Protein AF-A0A023G8M9-F1 (afdb_monomer)

Foldseek 3Di:
DDPDPDDDDDLVCLVVDDLVVLLVSCVVVVHPSDDDSVVSSVRVNVVVVVVVVVVVVVVVDDDDDDDDDDDDDDDDDDDDDDDDDDPVVVVVVVLVVVVVVVVVPDCVRCVVVNVVVVVVVVVVVVVVVVVVCVVVVVVVVVVVVVVVVVVVVCPDDDPCVVVVVVVVVVVVVLCVLLQLLLCLQQPDPPVVVSCVVPVVVQLVVLLVLCQVQQHSDADPVPPPVDGDHDDCPDPRNDDDDGDDPVRSCVSCVSSVVSSNNSNVVNVVVVVVVVVVVVVVVDPPCVVVVVVQVVVVVVPHDPSVVVVVVVVVVVVVVVVVVD

Radius of gyration: 35.56 Å; Cα contacts (8 Å, |Δi|>4): 160; chains: 1; bounding box: 84×70×93 Å

Mean predicted aligned error: 19.95 Å

InterPro domains:
  IPR003034 SAP domain [PF02037] (14-48)
  IPR003034 SAP domain [PS50800] (14-48)
  IPR003034 SAP domain [SM00513] (14-48)
  IPR036361 SAP domain superfamily [G3DSA:1.10.720.30] (2-61)
  IPR036361 SAP domain superfamily [SSF68906] (13-49)

pLDDT: mean 70.91, std 19.92, range [24.66, 94.75]

Sequence (322 aa):
MGPKNKRAPTRREYKSLTKDALRQELKYRGIKSSGKKSDMVKRLEKWDQEQMAADASDASKIGPAVRQRKTSESLGVAANGGLAASPKEALRMELLAGCVDRKSLVLWRRPIMTLRYFVSELLVLTLDLGVKLWRNRRHVMAALLMLLLCIIAYYIEGSHQKYIVFIEKKVLWCAYWVGLGVLSSVGLGTGLHTFLLYLGPHIAAVTLAAHECGSVDFPEPPYPDEIICPDESSPGASGGTPVGILKVMSKVRLEAFMWGAGTALGELPPYFMAKAARLSGNEDLEDLEELEELMEKEKPPTCLSWTRRNWLWKSWWRESAS

Secondary structure (DSSP, 8-state):
------PPPPTTTTTTS-HHHHHHHHHHTT----S-HHHHHHHHHHHHHHHHHHHHHHTT--------------------------HHHHHHHHHHHHHHHHHT--TTTSHHHHHHHHHHHHHHHHHHHHHHHHHTHHHHHHHHHHHHHHHHHHHS-STTHHHHHHHHHHHHHHHHHHHHHHHHHHSTT-HHHHIIIIIHHHHHHHHHHHHHHS-S---TTTTTTS--PPPTTSTTSSS-PPPPHHHHHHHSHHHHHHHHHHHHHHTHHHHHHHHHHHHHHS--HHHHHHHHHHHHTT---HHHHHHHHHHHHHHHHHHTT-

Solvent-accessible surface area (backbone atoms only — not comparable to full-atom values): 19019 Å² total; per-residue (Å²): 134,78,85,77,86,70,77,80,83,51,80,84,47,50,80,77,50,53,70,65,58,51,30,51,51,25,54,75,70,75,41,86,59,74,78,56,67,70,55,50,38,50,53,53,48,49,52,52,51,55,48,54,54,51,53,58,59,53,70,74,67,81,82,92,82,85,85,87,86,84,88,83,88,82,90,78,95,77,84,89,81,82,84,79,68,53,76,71,53,50,52,47,54,53,52,52,50,58,54,56,57,55,76,62,68,39,64,91,77,43,47,69,62,47,49,53,52,48,52,52,50,50,52,53,50,51,49,52,49,48,52,53,47,58,74,42,37,69,60,50,50,51,51,50,49,51,49,49,53,52,51,51,63,68,69,48,89,53,84,63,48,63,56,50,55,50,49,51,53,52,49,54,54,44,50,49,31,21,48,53,15,21,50,20,45,61,50,87,78,44,43,68,56,45,38,60,71,51,57,45,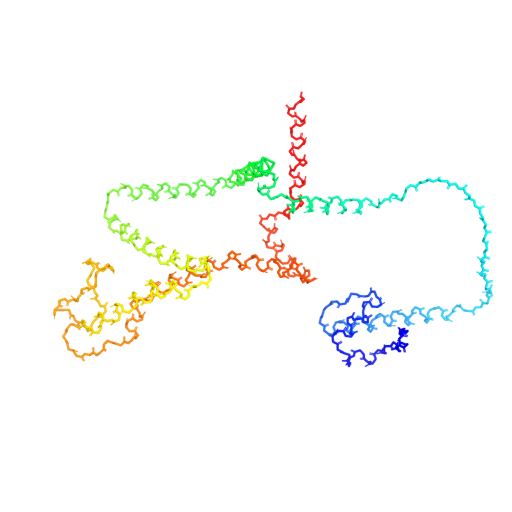52,50,54,50,50,54,48,50,49,18,62,75,41,37,42,84,71,58,53,76,83,59,48,89,85,45,92,54,72,57,64,74,85,43,100,55,49,72,71,97,55,80,60,50,69,67,60,50,51,64,68,50,42,63,58,52,48,33,21,51,52,12,28,59,57,32,44,43,64,61,48,52,53,52,49,52,51,53,56,74,72,42,92,59,58,67,66,50,48,53,49,44,52,60,41,50,76,73,48,69,62,75,69,64,49,46,59,52,49,52,49,51,49,60,47,52,56,55,65,74,74,109

Structure (mmCIF, N/CA/C/O backbone):
data_AF-A0A023G8M9-F1
#
_entry.id   AF-A0A023G8M9-F1
#
loop_
_atom_site.group_PDB
_atom_site.id
_atom_site.type_symbol
_atom_site.label_atom_id
_atom_site.label_alt_id
_atom_site.label_comp_id
_atom_site.label_asym_id
_atom_site.label_entity_id
_atom_site.label_seq_id
_atom_site.pdbx_PDB_ins_code
_atom_site.Cartn_x
_atom_site.Cartn_y
_atom_site.Cartn_z
_atom_site.occupancy
_atom_site.B_iso_or_equiv
_atom_site.auth_seq_id
_atom_site.auth_comp_id
_atom_site.auth_asym_id
_atom_site.auth_atom_id
_atom_site.pdbx_PDB_model_num
ATOM 1 N N . MET A 1 1 ? 51.573 -28.049 -17.477 1.00 37.66 1 MET A N 1
ATOM 2 C CA . MET A 1 1 ? 50.855 -29.337 -17.337 1.00 37.66 1 MET A CA 1
ATOM 3 C C . MET A 1 1 ? 50.044 -29.558 -18.604 1.00 37.66 1 MET A C 1
ATOM 5 O O . MET A 1 1 ? 49.173 -28.746 -18.881 1.00 37.66 1 MET A O 1
ATOM 9 N N . GLY A 1 2 ? 50.393 -30.560 -19.415 1.00 36.91 2 GLY A N 1
ATOM 10 C CA . GLY A 1 2 ? 49.723 -30.822 -20.696 1.00 36.91 2 GLY A CA 1
ATOM 11 C C . GLY A 1 2 ? 48.258 -31.256 -20.532 1.00 36.91 2 GLY A C 1
ATOM 12 O O . GLY A 1 2 ? 47.869 -31.686 -19.439 1.00 36.91 2 GLY A O 1
ATOM 13 N N . PRO A 1 3 ? 47.435 -31.161 -21.591 1.00 40.59 3 PRO A N 1
ATOM 14 C CA . PRO A 1 3 ? 46.071 -31.662 -21.547 1.00 40.59 3 PRO A CA 1
ATOM 15 C C . PRO A 1 3 ? 46.125 -33.183 -21.383 1.00 40.59 3 PRO A C 1
ATOM 17 O O . PRO A 1 3 ? 46.639 -33.905 -22.235 1.00 40.59 3 PRO A O 1
ATOM 20 N N . LYS A 1 4 ? 45.633 -33.675 -20.241 1.00 42.44 4 LYS A N 1
ATOM 21 C CA . LYS A 1 4 ? 45.442 -35.109 -20.010 1.00 42.44 4 LYS A CA 1
ATOM 22 C C . LYS A 1 4 ? 44.542 -35.632 -21.127 1.00 42.44 4 LYS A C 1
ATOM 24 O O . LYS A 1 4 ? 43.414 -35.165 -21.259 1.00 42.44 4 LYS A O 1
ATOM 29 N N . ASN A 1 5 ? 45.055 -36.584 -21.901 1.00 44.41 5 ASN A N 1
ATOM 30 C CA . ASN A 1 5 ? 44.340 -37.295 -22.953 1.00 44.41 5 ASN A CA 1
ATOM 31 C C . ASN A 1 5 ? 43.200 -38.114 -22.312 1.00 44.41 5 ASN A C 1
ATOM 33 O O . ASN A 1 5 ? 43.369 -39.285 -21.973 1.00 44.41 5 ASN A O 1
ATOM 37 N N . LYS A 1 6 ? 42.073 -37.461 -22.006 1.00 54.09 6 LYS A N 1
ATOM 38 C CA . LYS A 1 6 ? 40.877 -38.111 -21.467 1.00 54.09 6 LYS A CA 1
ATOM 39 C C . LYS A 1 6 ? 40.127 -38.724 -22.643 1.00 54.09 6 LYS A C 1
ATOM 41 O O . LYS A 1 6 ? 39.674 -38.006 -23.527 1.00 54.09 6 LYS A O 1
ATOM 46 N N . ARG A 1 7 ? 40.022 -40.054 -22.646 1.00 56.41 7 ARG A N 1
ATOM 47 C CA . ARG A 1 7 ? 39.195 -40.816 -23.588 1.00 56.41 7 ARG A CA 1
ATOM 48 C C . ARG A 1 7 ? 37.773 -40.241 -23.593 1.00 56.41 7 ARG A C 1
ATOM 50 O O . ARG A 1 7 ? 37.206 -40.045 -22.519 1.00 56.41 7 ARG A O 1
ATOM 57 N N . ALA A 1 8 ? 37.223 -39.978 -24.778 1.00 64.62 8 ALA A N 1
ATOM 58 C CA . ALA A 1 8 ? 35.852 -39.499 -24.910 1.00 64.62 8 ALA A CA 1
ATOM 59 C C . ALA A 1 8 ? 34.874 -40.540 -24.319 1.00 64.62 8 ALA A C 1
ATOM 61 O O . ALA A 1 8 ? 35.002 -41.728 -24.642 1.00 64.62 8 ALA A O 1
ATOM 62 N N . PRO A 1 9 ? 33.934 -40.129 -23.447 1.00 66.19 9 PRO A N 1
ATOM 63 C CA . PRO A 1 9 ? 32.987 -41.044 -22.819 1.00 66.19 9 PRO A CA 1
ATOM 64 C C . PRO A 1 9 ? 32.058 -41.674 -23.861 1.00 66.19 9 PRO A C 1
ATOM 66 O O . PRO A 1 9 ? 31.589 -40.996 -24.782 1.00 66.19 9 PRO A O 1
ATOM 69 N N . THR A 1 10 ? 31.795 -42.974 -23.714 1.00 71.31 10 THR A N 1
ATOM 70 C CA . THR A 1 10 ? 30.965 -43.740 -24.658 1.00 71.31 10 THR A CA 1
ATOM 71 C C . THR A 1 10 ? 29.471 -43.606 -24.349 1.00 71.31 10 THR A C 1
ATOM 73 O O . 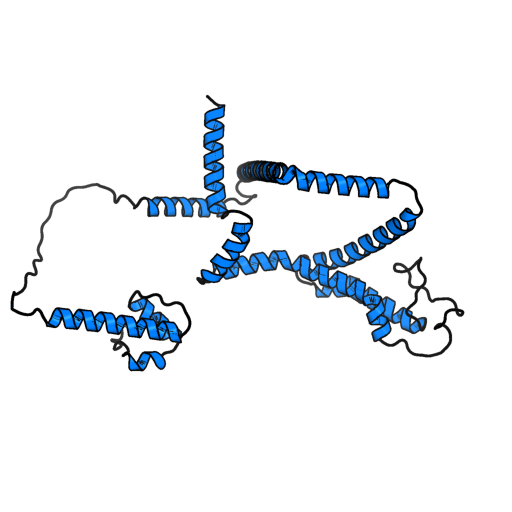THR A 1 10 ? 29.080 -43.316 -23.219 1.00 71.31 10 THR A O 1
ATOM 76 N N . ARG A 1 11 ? 28.603 -43.898 -25.331 1.00 68.81 11 ARG A N 1
ATOM 77 C CA . ARG A 1 11 ? 27.131 -43.831 -25.205 1.00 68.81 11 ARG A CA 1
ATOM 78 C C . ARG A 1 11 ? 26.564 -44.493 -23.937 1.00 68.81 11 ARG A C 1
ATOM 80 O O . ARG A 1 11 ? 25.565 -44.039 -23.386 1.00 68.81 11 ARG A O 1
ATOM 87 N N . ARG A 1 12 ? 27.195 -45.572 -23.457 1.00 68.38 12 ARG A N 1
ATOM 88 C CA . ARG A 1 12 ? 26.767 -46.318 -22.256 1.00 68.38 12 ARG A CA 1
ATOM 89 C C . ARG A 1 12 ? 27.101 -45.592 -20.945 1.00 68.38 12 ARG A C 1
ATOM 91 O O . ARG A 1 12 ? 26.433 -45.821 -19.943 1.00 68.38 12 ARG A O 1
ATOM 98 N N . GLU A 1 13 ? 28.076 -44.687 -20.961 1.00 79.00 13 GLU A N 1
ATOM 99 C CA . GLU A 1 13 ? 28.596 -43.971 -19.789 1.00 79.00 13 GLU A CA 1
ATOM 100 C C . GLU A 1 13 ? 27.874 -42.637 -19.527 1.00 79.00 13 GLU A C 1
ATOM 102 O O . GLU A 1 13 ? 27.953 -42.093 -18.423 1.00 79.00 13 GLU A O 1
ATOM 107 N N . TYR A 1 14 ? 27.096 -42.117 -20.486 1.00 79.88 14 TYR A N 1
ATOM 108 C CA . TYR A 1 14 ? 26.376 -40.843 -20.328 1.00 79.88 14 TYR A CA 1
ATOM 109 C C . TYR A 1 14 ? 25.373 -40.849 -19.172 1.00 79.88 14 TYR A C 1
ATOM 111 O O . TYR A 1 14 ? 25.188 -39.836 -18.497 1.00 79.88 14 TYR A O 1
ATOM 119 N N . LYS A 1 15 ? 24.771 -42.004 -18.871 1.00 81.62 15 LYS A N 1
ATOM 120 C CA . LYS A 1 15 ? 23.823 -42.143 -17.754 1.00 81.62 15 LYS A CA 1
ATOM 121 C C . LYS A 1 15 ? 24.508 -42.048 -16.383 1.00 81.62 15 LYS A C 1
ATOM 123 O O . LYS A 1 15 ? 23.904 -41.522 -15.443 1.00 81.62 15 LYS A O 1
ATOM 128 N N . SER A 1 16 ? 25.766 -42.486 -16.282 1.00 79.94 16 SER A N 1
ATOM 129 C CA . SER A 1 16 ? 26.569 -42.448 -15.050 1.00 79.94 16 SER A CA 1
ATOM 130 C C . SER A 1 16 ? 27.251 -41.103 -14.779 1.00 79.94 16 SER A C 1
ATOM 132 O O . SER A 1 16 ? 27.683 -40.864 -13.655 1.00 79.94 16 SER A O 1
ATOM 134 N N . LEU A 1 17 ? 27.322 -40.198 -15.760 1.00 81.31 17 LEU A N 1
ATOM 135 C CA . LEU A 1 17 ? 27.970 -38.894 -15.588 1.00 81.31 17 LEU A CA 1
ATOM 136 C C . LEU A 1 17 ? 27.147 -37.936 -14.713 1.00 81.31 17 LEU A C 1
ATOM 138 O O . LEU A 1 17 ? 25.912 -37.991 -14.659 1.00 81.31 17 LEU A O 1
ATOM 142 N N . THR A 1 18 ? 27.840 -37.028 -14.025 1.00 83.50 18 THR A N 1
ATOM 143 C CA . THR A 1 18 ? 27.219 -35.913 -13.298 1.00 83.50 18 THR A CA 1
ATOM 144 C C . THR A 1 18 ? 26.691 -34.860 -14.276 1.00 83.50 18 THR A C 1
ATOM 146 O O . THR A 1 18 ? 27.108 -34.790 -15.435 1.00 83.50 18 THR A O 1
ATOM 149 N N . LYS A 1 19 ? 25.746 -34.027 -13.820 1.00 79.25 19 LYS A N 1
ATOM 150 C CA . LYS A 1 19 ? 25.116 -32.990 -14.657 1.00 79.25 19 LYS A CA 1
ATOM 151 C C . LYS A 1 19 ? 26.156 -32.027 -15.252 1.00 79.25 19 LYS A C 1
ATOM 153 O O . LYS A 1 19 ? 26.037 -31.652 -16.415 1.00 79.25 19 LYS A O 1
ATOM 158 N N . ASP A 1 20 ? 27.191 -31.691 -14.489 1.00 79.00 20 ASP A N 1
ATOM 159 C CA . ASP A 1 20 ? 28.240 -30.760 -14.918 1.00 79.00 20 ASP A CA 1
ATOM 160 C C . ASP A 1 20 ? 29.229 -31.389 -15.902 1.00 79.00 20 ASP A C 1
ATOM 162 O O . ASP A 1 20 ? 29.639 -30.733 -16.859 1.00 79.00 20 ASP A O 1
ATOM 166 N N . ALA A 1 21 ? 29.532 -32.682 -15.755 1.00 80.00 21 ALA A N 1
ATOM 167 C CA . ALA A 1 21 ? 30.343 -33.408 -16.730 1.00 80.00 21 ALA A CA 1
ATOM 168 C C . ALA A 1 21 ? 29.628 -33.527 -18.090 1.00 80.00 21 ALA A C 1
ATOM 170 O O . ALA A 1 21 ? 30.245 -33.317 -19.132 1.00 80.00 21 ALA A O 1
ATOM 171 N N . LEU A 1 22 ? 28.311 -33.774 -18.089 1.00 81.94 22 LEU A N 1
ATOM 172 C CA . LEU A 1 22 ? 27.495 -33.785 -19.313 1.00 81.94 22 LEU A CA 1
ATOM 173 C C . LEU A 1 22 ? 27.462 -32.413 -19.997 1.00 81.94 22 LEU A C 1
ATOM 175 O O . LEU A 1 22 ? 27.526 -32.327 -21.221 1.00 81.94 22 LEU A O 1
ATOM 179 N N . ARG A 1 23 ? 27.400 -31.330 -19.213 1.00 80.06 23 ARG A N 1
ATOM 180 C CA . ARG A 1 23 ? 27.476 -29.956 -19.730 1.00 80.06 23 ARG A CA 1
ATOM 181 C C . ARG A 1 23 ? 28.825 -29.661 -20.371 1.00 80.06 23 ARG A C 1
ATOM 183 O O . ARG A 1 23 ? 28.859 -29.041 -21.430 1.00 80.06 23 ARG A O 1
ATOM 190 N N . GLN A 1 24 ? 29.916 -30.097 -19.744 1.00 82.44 24 GLN A N 1
ATOM 191 C CA . GLN A 1 24 ? 31.265 -29.905 -20.269 1.00 82.44 24 GLN A CA 1
ATOM 192 C C . GLN A 1 24 ? 31.464 -30.651 -21.594 1.00 82.44 24 GLN A C 1
ATOM 194 O O . GLN A 1 24 ? 32.007 -30.076 -22.534 1.00 82.44 24 GLN A O 1
ATOM 199 N N . GLU A 1 25 ? 30.952 -31.879 -21.698 1.00 82.00 25 GLU A N 1
ATOM 200 C CA . GLU A 1 25 ? 31.013 -32.678 -22.927 1.00 82.00 25 GLU A CA 1
ATOM 201 C C . GLU A 1 25 ? 30.155 -32.074 -24.053 1.00 82.00 25 GLU A C 1
ATOM 203 O O . GLU A 1 25 ? 30.611 -31.946 -25.187 1.00 82.00 25 GLU A O 1
ATOM 208 N N . LEU A 1 26 ? 28.936 -31.617 -23.738 1.00 84.88 26 LEU A N 1
ATOM 209 C CA . LEU A 1 26 ? 28.070 -30.917 -24.695 1.00 84.88 26 LEU A CA 1
ATOM 210 C C . LEU A 1 26 ? 28.718 -29.620 -25.205 1.00 84.88 26 LEU A C 1
ATOM 212 O O . LEU A 1 26 ? 28.673 -29.353 -26.403 1.00 84.88 26 LEU A O 1
ATOM 216 N N . LYS A 1 27 ? 29.375 -28.850 -24.323 1.00 83.00 27 LYS A N 1
ATOM 217 C CA . LYS A 1 27 ? 30.127 -27.642 -24.703 1.00 83.00 27 LYS A CA 1
ATOM 218 C C . LYS A 1 27 ? 31.336 -27.968 -25.580 1.00 83.00 27 LYS A C 1
ATOM 220 O O . LYS A 1 27 ? 31.563 -27.265 -26.558 1.00 83.00 27 LYS A O 1
ATOM 225 N N . TYR A 1 28 ? 32.076 -29.034 -25.267 1.00 82.81 28 TYR A N 1
ATOM 226 C CA . TYR A 1 28 ? 33.219 -29.478 -26.071 1.00 82.81 28 TYR A CA 1
ATOM 227 C C . TYR A 1 28 ? 32.809 -29.857 -27.503 1.00 82.81 28 TYR A C 1
ATOM 229 O O . TYR A 1 28 ? 33.533 -29.566 -28.449 1.00 82.81 28 TYR A O 1
ATOM 237 N N . ARG A 1 29 ? 31.616 -30.440 -27.668 1.00 81.56 29 ARG A N 1
ATOM 238 C CA . ARG A 1 29 ? 31.065 -30.867 -28.966 1.00 81.56 29 ARG A CA 1
ATOM 239 C C . ARG A 1 29 ? 30.208 -29.808 -29.671 1.00 81.56 29 ARG A C 1
ATOM 241 O O . ARG A 1 29 ? 29.651 -30.086 -30.728 1.00 81.56 29 ARG A O 1
ATOM 248 N N . GLY A 1 30 ? 30.075 -28.608 -29.096 1.00 76.44 30 GLY A N 1
ATOM 249 C CA . GLY A 1 30 ? 29.293 -27.509 -29.677 1.00 76.44 30 GLY A CA 1
ATOM 250 C C . GLY A 1 30 ? 27.770 -27.723 -29.673 1.00 76.44 30 GLY A C 1
ATOM 251 O O . GLY A 1 30 ? 27.065 -27.133 -30.487 1.00 76.44 30 GLY A O 1
ATOM 252 N N . ILE A 1 31 ? 27.246 -28.562 -28.774 1.00 81.25 31 ILE A N 1
ATOM 253 C CA . ILE A 1 31 ? 25.823 -28.928 -28.683 1.00 81.25 31 ILE A CA 1
ATOM 254 C C . ILE A 1 31 ? 25.167 -28.176 -27.510 1.00 81.25 31 ILE A C 1
ATOM 256 O O . ILE A 1 31 ? 25.798 -27.925 -26.483 1.00 81.25 31 ILE A O 1
ATOM 260 N N . LYS A 1 32 ? 23.868 -27.849 -27.614 1.00 80.81 32 LYS A N 1
ATOM 261 C CA . LYS A 1 32 ? 23.098 -27.161 -26.555 1.00 80.81 32 LYS A CA 1
ATOM 262 C C . LYS A 1 32 ? 23.202 -27.892 -25.203 1.00 80.81 32 LYS A C 1
ATOM 264 O O . LYS A 1 32 ? 22.570 -28.934 -25.004 1.00 80.81 32 LYS A O 1
ATOM 269 N N . SER A 1 33 ? 23.921 -27.286 -24.251 1.00 77.00 33 SER A N 1
ATOM 270 C CA . SER A 1 33 ? 24.249 -27.843 -22.926 1.00 77.00 33 SER A CA 1
ATOM 271 C C . SER A 1 33 ? 23.211 -27.578 -21.819 1.00 77.00 33 SER A C 1
ATOM 273 O O . SER A 1 33 ? 23.493 -27.826 -20.650 1.00 77.00 33 SER A O 1
ATOM 275 N N . SER A 1 34 ? 22.028 -27.041 -22.144 1.00 67.25 34 SER A N 1
ATOM 276 C CA . SER A 1 34 ? 20.982 -26.694 -21.160 1.00 67.25 34 SER A CA 1
ATOM 277 C C . SER A 1 34 ? 19.827 -27.709 -21.133 1.00 67.25 34 SER A C 1
ATOM 279 O O . SER A 1 34 ? 19.464 -28.254 -22.180 1.00 67.25 34 SER A O 1
ATOM 281 N N . GLY A 1 35 ? 19.246 -27.960 -19.953 1.00 77.56 35 GLY A N 1
ATOM 282 C CA . GLY A 1 35 ? 18.086 -28.841 -19.748 1.00 77.56 35 GLY A CA 1
ATOM 283 C C . GLY A 1 35 ? 18.202 -29.818 -18.567 1.00 77.56 35 GLY A C 1
ATOM 284 O O . GLY A 1 35 ? 19.162 -29.796 -17.782 1.00 77.56 35 GLY A O 1
ATOM 285 N N . LYS A 1 36 ? 17.204 -30.707 -18.435 1.00 78.31 36 LYS A N 1
ATOM 286 C CA . LYS A 1 36 ? 17.215 -31.817 -17.465 1.00 78.31 36 LYS A CA 1
ATOM 287 C C . LYS A 1 36 ? 18.295 -32.835 -17.844 1.00 78.31 36 LYS A C 1
ATOM 289 O O . LYS A 1 36 ? 18.643 -32.991 -19.013 1.00 78.31 36 LYS A O 1
ATOM 294 N N . LYS A 1 37 ? 18.826 -33.561 -16.850 1.00 80.31 37 LYS A N 1
ATOM 295 C CA . LYS A 1 37 ? 19.894 -34.565 -17.052 1.00 80.31 37 LYS A CA 1
ATOM 296 C C . LYS A 1 37 ? 19.530 -35.581 -18.147 1.00 80.31 37 LYS A C 1
ATOM 298 O O . LYS A 1 37 ? 20.372 -35.902 -18.977 1.00 80.31 37 LYS A O 1
ATOM 303 N N . SER A 1 38 ? 18.273 -36.027 -18.181 1.00 79.75 38 SER A N 1
ATOM 304 C CA . SER A 1 38 ? 17.737 -36.946 -19.194 1.00 79.75 38 SER A CA 1
ATOM 305 C C . SER A 1 38 ? 17.864 -36.420 -20.623 1.00 79.75 38 SER A C 1
ATOM 307 O O . SER A 1 38 ? 18.170 -37.181 -21.537 1.00 79.75 38 SER A O 1
ATOM 309 N N . ASP A 1 39 ? 17.646 -35.122 -20.816 1.00 83.38 39 ASP A N 1
ATOM 310 C CA . ASP A 1 39 ? 17.577 -34.511 -22.142 1.00 83.38 39 ASP A CA 1
ATOM 311 C C . ASP A 1 39 ? 18.981 -34.251 -22.682 1.00 83.38 39 ASP A C 1
ATOM 313 O O . ASP A 1 39 ? 19.240 -34.451 -23.866 1.00 83.38 39 ASP A O 1
ATOM 317 N N . MET A 1 40 ? 19.913 -33.892 -21.795 1.00 81.75 40 MET A N 1
ATOM 318 C CA . MET A 1 40 ? 21.339 -33.784 -22.113 1.00 81.75 40 MET A CA 1
ATOM 319 C C . MET A 1 40 ? 21.927 -35.126 -22.560 1.00 81.75 40 MET A C 1
ATOM 321 O O . MET A 1 40 ? 22.648 -35.173 -23.554 1.00 81.75 40 MET A O 1
ATOM 325 N N . VAL A 1 41 ? 21.564 -36.220 -21.882 1.00 86.75 41 VAL A N 1
ATOM 326 C CA . VAL A 1 41 ? 21.967 -37.575 -22.286 1.00 86.75 41 VAL A CA 1
ATOM 327 C C . VAL A 1 41 ? 21.384 -37.925 -23.655 1.00 86.75 41 VAL A C 1
ATOM 329 O O . VAL A 1 41 ? 22.136 -38.299 -24.546 1.00 86.75 41 VAL A O 1
ATOM 332 N N . LYS A 1 42 ? 20.074 -37.731 -23.872 1.00 87.31 42 LYS A N 1
ATOM 333 C CA . LYS A 1 42 ? 19.435 -38.007 -25.173 1.00 87.31 42 LYS A CA 1
ATOM 334 C C . LYS A 1 42 ? 20.075 -37.228 -26.326 1.00 87.31 42 LYS A C 1
ATOM 336 O O . LYS A 1 42 ? 20.233 -37.781 -27.408 1.00 87.31 42 LYS A O 1
ATOM 341 N N . ARG A 1 43 ? 20.457 -35.963 -26.108 1.00 85.81 43 ARG A N 1
ATOM 342 C CA . ARG A 1 43 ? 21.133 -35.139 -27.127 1.00 85.81 43 ARG A CA 1
ATOM 343 C C . ARG A 1 43 ? 22.531 -35.651 -27.464 1.00 85.81 43 ARG A C 1
ATOM 345 O O . ARG A 1 43 ? 22.858 -35.707 -28.642 1.00 85.81 43 ARG A O 1
ATOM 352 N N . LEU A 1 44 ? 23.320 -36.048 -26.463 1.00 86.81 44 LEU A N 1
ATOM 353 C CA . LEU A 1 44 ? 24.631 -36.670 -26.689 1.00 86.81 44 LEU A CA 1
ATOM 354 C C . LEU A 1 44 ? 24.497 -37.999 -27.438 1.00 86.81 44 LEU A C 1
ATOM 356 O O . LEU A 1 44 ? 25.204 -38.222 -28.413 1.00 86.81 44 LEU A O 1
ATOM 360 N N . GLU A 1 45 ? 23.547 -38.850 -27.036 1.00 87.00 45 GLU A N 1
ATOM 361 C CA . GLU A 1 45 ? 23.299 -40.124 -27.719 1.00 87.00 45 GLU A CA 1
ATOM 362 C C . GLU A 1 45 ? 22.884 -39.927 -29.183 1.00 87.00 45 GLU A C 1
ATOM 364 O O . GLU A 1 45 ? 23.337 -40.669 -30.051 1.00 87.00 45 GLU A O 1
ATOM 369 N N . LYS A 1 46 ? 22.032 -38.931 -29.455 1.00 87.81 46 LYS A N 1
ATOM 370 C CA . LYS A 1 46 ? 21.586 -38.609 -30.812 1.00 87.81 46 LYS A CA 1
ATOM 371 C C . LYS A 1 46 ? 22.737 -38.090 -31.675 1.00 87.81 46 LYS A C 1
ATOM 373 O O . LYS A 1 46 ? 22.874 -38.509 -32.816 1.00 87.81 46 LYS A O 1
ATOM 378 N N . TRP A 1 47 ? 23.578 -37.220 -31.119 1.00 86.44 47 TRP A N 1
ATOM 379 C CA . TRP A 1 47 ? 24.737 -36.679 -31.826 1.00 86.44 47 TRP A CA 1
ATOM 380 C C . TRP A 1 47 ? 25.749 -37.773 -32.189 1.00 86.44 47 TRP A C 1
ATOM 382 O O . TRP A 1 47 ? 26.222 -37.812 -33.319 1.00 86.44 47 TRP A O 1
ATOM 392 N N . ASP A 1 48 ? 26.020 -38.714 -31.276 1.00 85.69 48 ASP A N 1
ATOM 393 C CA . ASP A 1 48 ? 26.864 -39.880 -31.572 1.00 85.69 48 ASP A CA 1
ATOM 394 C C . ASP A 1 48 ? 26.264 -40.752 -32.684 1.00 85.69 48 ASP A C 1
ATOM 396 O O . ASP A 1 48 ? 26.988 -41.236 -33.547 1.00 85.69 48 ASP A O 1
ATOM 400 N N . GLN A 1 49 ? 24.943 -40.960 -32.688 1.00 83.94 49 GLN A N 1
ATOM 401 C CA . GLN A 1 49 ? 24.267 -41.715 -33.750 1.00 83.94 49 GLN A CA 1
ATOM 402 C C . GLN A 1 49 ? 24.378 -41.023 -35.113 1.00 83.94 49 GLN A C 1
ATOM 404 O O . GLN A 1 49 ? 24.610 -41.696 -36.115 1.00 83.94 49 GLN A O 1
ATOM 409 N N . GLU A 1 50 ? 24.228 -39.698 -35.147 1.00 81.75 50 GLU A N 1
ATOM 410 C CA . GLU A 1 50 ? 24.360 -38.886 -36.360 1.00 81.75 50 GLU A CA 1
ATOM 411 C C . GLU A 1 50 ? 25.808 -38.909 -36.893 1.00 81.75 50 GLU A C 1
ATOM 413 O O . GLU A 1 50 ? 26.007 -39.058 -38.097 1.00 81.75 50 GLU A O 1
ATOM 418 N N . GLN A 1 51 ? 26.816 -38.866 -36.012 1.00 80.06 51 GLN A N 1
ATOM 419 C CA . GLN A 1 51 ? 28.232 -38.998 -36.391 1.00 80.06 51 GLN A CA 1
ATOM 420 C C . GLN A 1 51 ? 28.576 -40.399 -36.910 1.00 80.06 51 GLN A C 1
ATOM 422 O O . GLN A 1 51 ? 29.169 -40.530 -37.975 1.00 80.06 51 GLN A O 1
ATOM 427 N N . MET A 1 52 ? 28.131 -41.462 -36.231 1.00 76.38 52 MET A N 1
ATOM 428 C CA . MET A 1 52 ? 28.369 -42.840 -36.688 1.00 76.38 52 MET A CA 1
ATOM 429 C C . MET A 1 52 ? 27.695 -43.127 -38.040 1.00 76.38 52 MET A C 1
ATOM 431 O O . MET A 1 52 ? 28.220 -43.902 -38.836 1.00 76.38 52 MET A O 1
ATOM 435 N N . ALA A 1 53 ? 26.543 -42.506 -38.319 1.00 76.00 53 ALA A N 1
ATOM 436 C CA . ALA A 1 53 ? 25.881 -42.598 -39.619 1.00 76.00 53 ALA A CA 1
ATOM 437 C C . ALA A 1 53 ? 26.644 -41.836 -40.720 1.00 76.00 53 ALA A C 1
ATOM 439 O O . ALA A 1 53 ? 26.723 -42.322 -41.850 1.00 76.00 53 ALA A O 1
ATOM 440 N N . ALA A 1 54 ? 27.232 -40.679 -40.394 1.00 72.38 54 ALA A N 1
ATOM 441 C CA . ALA A 1 54 ? 28.083 -39.922 -41.308 1.00 72.38 54 ALA A CA 1
ATOM 442 C C . ALA A 1 54 ? 29.373 -40.694 -41.646 1.00 72.38 54 ALA A C 1
ATOM 444 O O . ALA A 1 54 ? 29.673 -40.885 -42.825 1.00 72.38 54 ALA A O 1
ATOM 445 N N . ASP A 1 55 ? 30.056 -41.247 -40.643 1.00 68.38 55 ASP A N 1
ATOM 446 C CA . ASP A 1 55 ? 31.287 -42.028 -40.826 1.00 68.38 55 ASP A CA 1
ATOM 447 C C . ASP A 1 55 ? 31.037 -43.347 -41.585 1.00 68.38 55 ASP A C 1
ATOM 449 O O . ASP A 1 55 ? 31.835 -43.750 -42.433 1.00 68.38 55 ASP A O 1
ATOM 453 N N . ALA A 1 56 ? 29.897 -44.011 -41.348 1.00 66.69 56 ALA A N 1
ATOM 454 C CA . ALA A 1 56 ? 29.499 -45.208 -42.096 1.00 66.69 56 ALA A CA 1
ATOM 455 C C . ALA A 1 56 ? 29.185 -44.907 -43.573 1.00 66.69 56 ALA A C 1
ATOM 457 O O . ALA A 1 56 ? 29.405 -45.756 -44.439 1.00 66.69 56 ALA A O 1
ATOM 458 N N . SER A 1 57 ? 28.696 -43.698 -43.873 1.00 59.00 57 SER A N 1
ATOM 459 C CA . SER A 1 57 ? 28.469 -43.252 -45.250 1.00 59.00 57 SER A CA 1
ATOM 460 C C . SER A 1 57 ? 29.778 -42.928 -45.982 1.00 59.00 57 SER A C 1
ATOM 462 O O . SER A 1 57 ? 29.889 -43.210 -47.178 1.00 59.00 57 SER A O 1
ATOM 464 N N . ASP A 1 58 ? 30.794 -42.441 -45.263 1.00 51.25 58 ASP A N 1
ATOM 465 C CA . ASP A 1 58 ? 32.116 -42.103 -45.808 1.00 51.25 58 ASP A CA 1
ATOM 466 C C . ASP A 1 58 ? 32.990 -43.357 -46.027 1.00 51.25 58 ASP A C 1
ATOM 468 O O . ASP A 1 58 ? 33.698 -43.478 -47.027 1.00 51.25 58 ASP A O 1
ATOM 472 N N . ALA A 1 59 ? 32.833 -44.385 -45.184 1.00 50.00 59 ALA A N 1
ATOM 473 C CA . ALA A 1 59 ? 33.485 -45.689 -45.356 1.00 50.00 59 ALA A CA 1
ATOM 474 C C . ALA A 1 59 ? 33.033 -46.460 -46.618 1.00 50.00 59 ALA A C 1
ATOM 476 O O . ALA A 1 59 ? 33.734 -47.365 -47.071 1.00 50.00 59 ALA A O 1
ATOM 477 N N . SER A 1 60 ? 31.886 -46.102 -47.213 1.00 50.06 60 SER A N 1
ATOM 478 C CA . SER A 1 60 ? 31.392 -46.698 -48.467 1.00 50.06 60 SER A CA 1
ATOM 479 C C . SER A 1 60 ? 32.040 -46.116 -49.736 1.00 50.06 60 SER A C 1
ATOM 481 O O . SER A 1 60 ? 31.831 -46.640 -50.831 1.00 50.06 60 SER A O 1
ATOM 483 N N . LYS A 1 61 ? 32.857 -45.059 -49.608 1.00 46.88 61 LYS A N 1
ATOM 484 C CA . LYS A 1 61 ? 33.562 -44.396 -50.714 1.00 46.88 61 LYS A CA 1
ATOM 485 C C . LYS A 1 61 ? 35.077 -44.443 -50.512 1.00 46.88 61 LYS A C 1
ATOM 487 O O . LYS A 1 61 ? 35.698 -43.425 -50.234 1.00 46.88 61 LYS A O 1
ATOM 492 N N . ILE A 1 62 ? 35.708 -45.604 -50.709 1.00 35.19 62 ILE A N 1
ATOM 493 C CA . ILE A 1 62 ? 37.174 -45.663 -50.842 1.00 35.19 62 ILE A CA 1
ATOM 494 C C . ILE A 1 62 ? 37.593 -46.492 -52.065 1.00 35.19 62 ILE A C 1
ATOM 496 O O . ILE A 1 62 ? 37.517 -47.716 -52.075 1.00 35.19 62 ILE A O 1
ATOM 500 N N . GLY A 1 63 ? 38.103 -45.774 -53.071 1.00 29.31 63 GLY A N 1
ATOM 501 C CA . GLY A 1 63 ? 39.032 -46.197 -54.127 1.00 29.31 63 GLY A CA 1
ATOM 502 C C . GLY A 1 63 ? 39.878 -44.970 -54.531 1.00 29.31 63 GLY A C 1
ATOM 503 O O . GLY A 1 63 ? 39.376 -43.852 -54.429 1.00 29.31 63 GLY A O 1
ATOM 504 N N . PRO A 1 64 ? 41.175 -45.110 -54.862 1.00 41.62 64 PRO A N 1
ATOM 505 C CA . PRO A 1 64 ? 42.229 -44.335 -54.205 1.00 41.62 64 PRO A CA 1
ATOM 506 C C . PRO A 1 64 ? 42.617 -43.049 -54.947 1.00 41.62 64 PRO A C 1
ATOM 508 O O . PRO A 1 64 ? 42.868 -43.068 -56.147 1.00 41.62 64 PRO A O 1
ATOM 511 N N . ALA A 1 65 ? 42.806 -41.949 -54.214 1.00 27.47 65 ALA A N 1
ATOM 512 C CA . ALA A 1 65 ? 43.647 -40.849 -54.677 1.00 27.47 65 ALA A CA 1
ATOM 513 C C . ALA A 1 65 ? 44.377 -40.181 -53.509 1.00 27.47 65 ALA A C 1
ATOM 515 O O . ALA A 1 65 ? 43.809 -39.665 -52.550 1.00 27.47 65 ALA A O 1
ATOM 516 N N . VAL A 1 66 ? 45.691 -40.261 -53.626 1.00 30.31 66 VAL A N 1
ATOM 517 C CA . VAL A 1 66 ? 46.733 -39.824 -52.714 1.00 30.31 66 VAL A CA 1
ATOM 518 C C . VAL A 1 66 ? 46.843 -38.292 -52.711 1.00 30.31 66 VAL A C 1
ATOM 520 O O . VAL A 1 66 ? 47.005 -37.671 -53.752 1.00 30.31 66 VAL A O 1
ATOM 523 N N . ARG A 1 67 ? 46.810 -37.713 -51.502 1.00 35.12 67 ARG A N 1
ATOM 524 C CA . ARG A 1 67 ? 47.671 -36.623 -50.996 1.00 35.12 67 ARG A CA 1
ATOM 525 C C . ARG A 1 67 ? 47.989 -35.466 -51.961 1.00 35.12 67 ARG A C 1
ATOM 527 O O . ARG A 1 67 ? 48.923 -35.559 -52.751 1.00 35.12 67 ARG A O 1
ATOM 534 N N . GLN A 1 68 ? 47.436 -34.284 -51.681 1.00 26.72 68 GLN A N 1
ATOM 535 C CA . GLN A 1 68 ? 48.194 -33.040 -51.854 1.00 26.72 68 GLN A CA 1
ATOM 536 C C . GLN A 1 68 ? 48.118 -32.147 -50.616 1.00 26.72 68 GLN A C 1
ATOM 538 O O . GLN A 1 68 ? 47.128 -31.494 -50.312 1.00 26.72 68 GLN A O 1
ATOM 543 N N . ARG A 1 69 ? 49.252 -32.136 -49.915 1.00 31.50 69 ARG A N 1
ATOM 544 C CA . ARG A 1 69 ? 49.713 -31.078 -49.025 1.00 31.50 69 ARG A CA 1
ATOM 545 C C . ARG A 1 69 ? 50.578 -30.163 -49.892 1.00 31.50 69 ARG A C 1
ATOM 547 O O . ARG A 1 69 ? 51.516 -30.667 -50.506 1.00 31.50 69 ARG A O 1
ATOM 554 N N . LYS A 1 70 ? 50.308 -28.858 -49.927 1.00 24.66 70 LYS A N 1
ATOM 555 C CA . LYS A 1 70 ? 51.259 -27.864 -50.444 1.00 24.66 70 LYS A CA 1
ATOM 556 C C . LYS A 1 70 ? 51.361 -26.692 -49.470 1.00 24.66 70 LYS A C 1
ATOM 558 O O . LYS A 1 70 ? 50.498 -25.829 -49.402 1.00 24.66 70 LYS A O 1
ATOM 563 N N . THR A 1 71 ? 52.422 -26.744 -48.676 1.00 27.42 71 THR A N 1
ATOM 564 C CA . THR A 1 71 ? 53.076 -25.629 -47.984 1.00 27.42 71 THR A CA 1
ATOM 565 C C . THR A 1 71 ? 54.183 -25.085 -48.887 1.00 27.42 71 THR A C 1
ATOM 567 O O . THR A 1 71 ? 54.955 -25.905 -49.376 1.00 27.42 71 THR A O 1
ATOM 570 N N . SER A 1 72 ? 54.246 -23.757 -49.059 1.00 27.53 72 SER A N 1
ATOM 571 C CA . SER A 1 72 ? 55.440 -22.872 -49.171 1.00 27.53 72 SER A CA 1
ATOM 572 C C . SER A 1 72 ? 55.064 -21.616 -49.986 1.00 27.53 72 SER A C 1
ATOM 574 O O . SER A 1 72 ? 54.657 -21.735 -51.137 1.00 27.53 72 SER A O 1
ATOM 576 N N . GLU A 1 73 ? 54.951 -20.451 -49.342 1.00 28.62 73 GLU A N 1
ATOM 577 C CA . GLU A 1 73 ? 55.941 -19.346 -49.367 1.00 28.62 73 GLU A CA 1
ATOM 578 C C . GLU A 1 73 ? 55.951 -18.498 -50.654 1.00 28.62 73 GLU A C 1
ATOM 580 O O . GLU A 1 73 ? 56.309 -18.969 -51.726 1.00 28.62 73 GLU A O 1
ATOM 585 N N . SER A 1 74 ? 55.668 -17.196 -50.545 1.00 25.92 74 SER A N 1
ATOM 586 C CA . SER A 1 74 ? 56.718 -16.160 -50.514 1.00 25.92 74 SER A CA 1
ATOM 587 C C . SER A 1 74 ? 56.128 -14.739 -50.535 1.00 25.92 74 SER A C 1
ATOM 589 O O . SER A 1 74 ? 54.956 -14.521 -50.830 1.00 25.92 74 SER A O 1
ATOM 591 N N . LEU A 1 75 ? 56.979 -13.806 -50.113 1.00 29.34 75 LEU A N 1
ATOM 592 C CA . LEU A 1 75 ? 56.786 -12.382 -49.864 1.00 29.34 75 LEU A CA 1
ATOM 593 C C . LEU A 1 75 ? 56.012 -11.609 -50.947 1.00 29.34 75 LEU A C 1
ATOM 595 O O . LEU A 1 75 ? 56.326 -11.676 -52.130 1.00 29.34 75 LEU A O 1
ATOM 599 N N . GLY A 1 76 ? 55.140 -10.716 -50.480 1.00 24.83 76 GLY A N 1
ATOM 600 C CA . GLY A 1 76 ? 54.633 -9.573 -51.232 1.00 24.83 76 GLY A CA 1
ATOM 601 C C . GLY A 1 76 ? 54.156 -8.490 -50.268 1.00 24.83 76 GLY A C 1
ATOM 602 O O . GLY A 1 76 ? 53.067 -8.577 -49.713 1.00 24.83 76 GLY A O 1
ATOM 603 N N . VAL A 1 77 ? 55.007 -7.495 -50.026 1.00 32.66 77 VAL A N 1
ATOM 604 C CA . VAL A 1 77 ? 54.682 -6.270 -49.288 1.00 32.66 77 VAL A CA 1
ATOM 605 C C . VAL A 1 77 ? 53.633 -5.481 -50.074 1.00 32.66 77 VAL A C 1
ATOM 607 O O . VAL A 1 77 ? 53.917 -5.044 -51.184 1.00 32.66 77 VAL A O 1
ATOM 610 N N . ALA A 1 78 ? 52.457 -5.249 -49.491 1.00 26.33 78 ALA A N 1
ATOM 611 C CA . ALA A 1 78 ? 51.590 -4.124 -49.834 1.00 26.33 78 ALA A CA 1
ATOM 612 C C . ALA A 1 78 ? 50.640 -3.820 -48.667 1.00 26.33 78 ALA A C 1
ATOM 614 O O . ALA A 1 78 ? 49.985 -4.701 -48.114 1.00 26.33 78 ALA A O 1
ATOM 615 N N . ALA A 1 79 ? 50.636 -2.555 -48.270 1.00 30.89 79 ALA A N 1
ATOM 616 C CA . ALA A 1 79 ? 49.897 -2.001 -47.154 1.00 30.89 79 ALA A CA 1
ATOM 617 C C . ALA A 1 79 ? 48.384 -1.863 -47.423 1.00 30.89 79 ALA A C 1
ATOM 619 O O . ALA A 1 79 ? 47.960 -1.695 -48.561 1.00 30.89 79 ALA A O 1
ATOM 620 N N . ASN A 1 80 ? 47.643 -1.772 -46.311 1.00 30.31 80 ASN A N 1
ATOM 621 C CA . ASN A 1 80 ? 46.314 -1.171 -46.122 1.00 30.31 80 ASN A CA 1
ATOM 622 C C . ASN A 1 80 ? 45.064 -1.895 -46.654 1.00 30.31 80 ASN A C 1
ATOM 624 O O . ASN A 1 80 ? 44.899 -2.136 -47.842 1.00 30.31 80 ASN A O 1
ATOM 628 N N . GLY A 1 81 ? 44.091 -2.070 -45.749 1.00 28.77 81 GLY A N 1
ATOM 629 C CA . GLY A 1 81 ? 42.683 -2.287 -46.094 1.00 28.77 81 GLY A CA 1
ATOM 630 C C . GLY A 1 81 ? 41.899 -2.953 -44.966 1.00 28.77 81 GLY A C 1
ATOM 631 O O . GLY A 1 81 ? 42.002 -4.157 -44.776 1.00 28.77 81 GLY A O 1
ATOM 632 N N . GLY A 1 82 ? 41.154 -2.159 -44.193 1.00 29.16 82 GLY A N 1
ATOM 633 C CA . GLY A 1 82 ? 40.471 -2.561 -42.963 1.00 29.16 82 GLY A CA 1
ATOM 634 C C . GLY A 1 82 ? 39.473 -3.716 -43.100 1.00 29.16 82 GLY A C 1
ATOM 635 O O . GLY A 1 82 ? 38.735 -3.835 -44.076 1.00 29.16 82 GLY A O 1
ATOM 636 N N . LEU A 1 83 ? 39.426 -4.536 -42.050 1.00 35.53 83 LEU A N 1
ATOM 637 C CA . LEU A 1 83 ? 38.408 -5.556 -41.839 1.00 35.53 83 LEU A CA 1
ATOM 638 C C . LEU A 1 83 ? 37.072 -4.846 -41.561 1.00 35.53 83 LEU A C 1
ATOM 640 O O . LEU A 1 83 ? 36.860 -4.302 -40.476 1.00 35.53 83 LEU A O 1
ATOM 644 N N . ALA A 1 84 ? 36.188 -4.792 -42.557 1.00 38.81 84 ALA A N 1
ATOM 645 C CA . ALA A 1 84 ? 34.832 -4.296 -42.370 1.00 38.81 84 ALA A CA 1
ATOM 646 C C . ALA A 1 84 ? 34.093 -5.241 -41.408 1.00 38.81 84 ALA A C 1
ATOM 648 O O . ALA A 1 84 ? 33.789 -6.382 -41.757 1.00 38.81 84 ALA A O 1
ATOM 649 N N . ALA A 1 85 ? 33.847 -4.774 -40.182 1.00 42.97 85 ALA A N 1
ATOM 650 C CA . ALA A 1 85 ? 33.024 -5.481 -39.208 1.00 42.97 85 ALA A CA 1
ATOM 651 C C . ALA A 1 85 ? 31.634 -5.754 -39.803 1.00 42.97 85 ALA A C 1
ATOM 653 O O . ALA A 1 85 ? 31.062 -4.899 -40.486 1.00 42.97 85 ALA A O 1
ATOM 654 N N . SER A 1 86 ? 31.077 -6.940 -39.543 1.00 45.66 86 SER A N 1
ATOM 655 C CA . SER A 1 86 ? 29.732 -7.289 -40.006 1.00 45.66 86 SER A CA 1
ATOM 656 C C . SER A 1 86 ? 28.720 -6.237 -39.512 1.00 45.66 86 SER 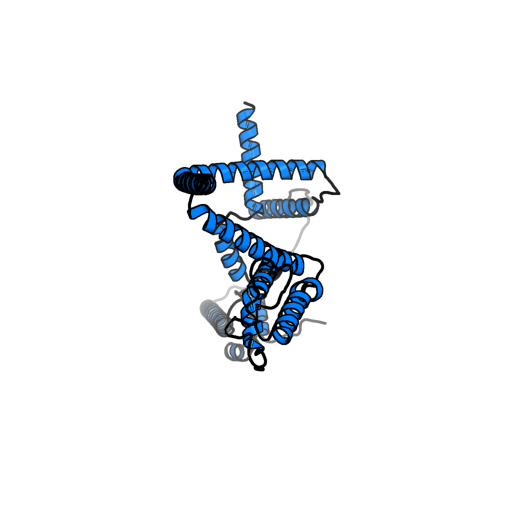A C 1
ATOM 658 O O . SER A 1 86 ? 28.823 -5.809 -38.359 1.00 45.66 86 SER A O 1
ATOM 660 N N . PRO A 1 87 ? 27.704 -5.827 -40.300 1.00 48.00 87 PRO A N 1
ATOM 661 C CA . PRO A 1 87 ? 26.727 -4.806 -39.892 1.00 48.00 87 PRO A CA 1
ATOM 662 C C . PRO A 1 87 ? 26.051 -5.097 -38.542 1.00 48.00 87 PRO A C 1
ATOM 664 O O . PRO A 1 87 ? 25.686 -4.187 -37.802 1.00 48.00 87 PRO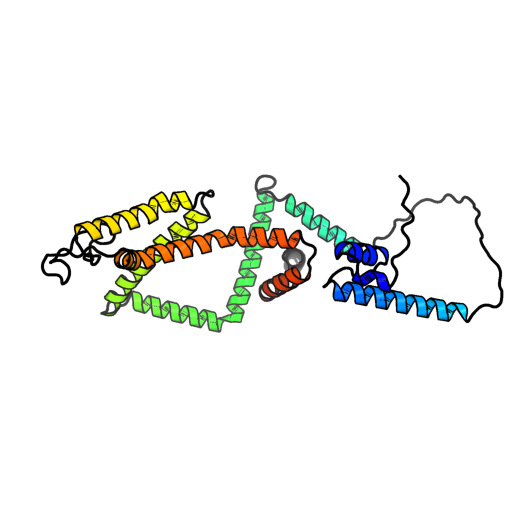 A O 1
ATOM 667 N N . LYS A 1 88 ? 25.926 -6.383 -38.186 1.00 38.12 88 LYS A N 1
ATOM 668 C CA . LYS A 1 88 ? 25.394 -6.836 -36.892 1.00 38.12 88 LYS A CA 1
ATOM 669 C C . LYS A 1 88 ? 26.378 -6.642 -35.732 1.00 38.12 88 LYS A C 1
ATOM 671 O O . LYS A 1 88 ? 25.947 -6.444 -34.600 1.00 38.12 88 LYS A O 1
ATOM 676 N N . GLU A 1 89 ? 27.679 -6.711 -35.993 1.00 41.12 89 GLU A N 1
ATOM 677 C CA . GLU A 1 89 ? 28.744 -6.525 -35.000 1.00 41.12 89 GLU A CA 1
ATOM 678 C C . GLU A 1 89 ? 29.010 -5.042 -34.741 1.00 41.12 89 GLU A C 1
ATOM 680 O O . GLU A 1 89 ? 29.144 -4.651 -33.584 1.00 41.12 89 GLU A O 1
ATOM 685 N N . ALA A 1 90 ? 28.966 -4.209 -35.786 1.00 50.38 90 ALA A N 1
ATOM 686 C CA . ALA A 1 90 ? 29.012 -2.753 -35.656 1.00 50.38 90 ALA A CA 1
ATOM 687 C C . ALA A 1 90 ? 27.826 -2.225 -34.829 1.00 50.38 90 ALA A C 1
ATOM 689 O O . ALA A 1 90 ? 28.026 -1.488 -33.865 1.00 50.38 90 ALA A O 1
ATOM 690 N N . LEU A 1 91 ? 26.607 -2.702 -35.117 1.00 46.09 91 LEU A N 1
ATOM 691 C CA . LEU A 1 91 ? 25.402 -2.349 -34.358 1.00 46.09 91 LEU A CA 1
ATOM 692 C C . LEU A 1 91 ? 25.493 -2.777 -32.886 1.00 46.09 91 LEU A C 1
ATOM 694 O O . LEU A 1 91 ? 25.064 -2.042 -32.002 1.00 46.09 91 LEU A O 1
ATOM 698 N N . ARG A 1 92 ? 26.061 -3.958 -32.605 1.00 46.12 92 ARG A N 1
ATOM 699 C CA . ARG A 1 92 ? 26.281 -4.441 -31.231 1.00 46.12 92 ARG A CA 1
ATOM 700 C C . ARG A 1 92 ? 27.335 -3.621 -30.492 1.00 46.12 92 ARG A C 1
ATOM 702 O O . ARG A 1 92 ? 27.115 -3.293 -29.331 1.00 46.12 92 ARG A O 1
ATOM 709 N N . MET A 1 93 ? 28.446 -3.275 -31.141 1.00 47.06 93 MET A N 1
ATOM 710 C CA . MET A 1 93 ? 29.478 -2.410 -30.558 1.00 47.06 93 MET A CA 1
ATOM 711 C C . MET A 1 93 ? 28.924 -1.016 -30.245 1.00 47.06 93 MET A C 1
ATOM 713 O O . MET A 1 93 ? 29.170 -0.496 -29.160 1.00 47.06 93 MET A O 1
ATOM 717 N N . GLU A 1 94 ? 28.112 -0.449 -31.137 1.00 53.41 94 GLU A N 1
ATOM 718 C CA . GLU A 1 94 ? 27.456 0.845 -30.930 1.00 53.41 94 GLU A CA 1
ATOM 719 C C . GLU A 1 94 ? 26.415 0.785 -29.794 1.00 53.41 94 GLU A C 1
ATOM 721 O O . GLU A 1 94 ? 26.346 1.687 -28.955 1.00 53.41 94 GLU A O 1
ATOM 726 N N . LEU A 1 95 ? 25.673 -0.327 -29.682 1.00 50.25 95 LEU A N 1
ATOM 727 C CA . LEU A 1 95 ? 24.755 -0.580 -28.564 1.00 50.25 95 LEU A CA 1
ATOM 728 C C . LEU A 1 95 ? 25.493 -0.666 -27.217 1.00 50.25 95 LEU A C 1
ATOM 730 O O . LEU A 1 95 ? 25.063 -0.073 -26.227 1.00 50.25 95 LEU A O 1
ATOM 734 N N . LEU A 1 96 ? 26.610 -1.401 -27.182 1.00 48.03 96 LEU A N 1
ATOM 735 C CA . LEU A 1 96 ? 27.426 -1.596 -25.983 1.00 48.03 96 LEU A CA 1
ATOM 736 C C . LEU A 1 96 ? 28.113 -0.295 -25.549 1.00 48.03 96 LEU A C 1
ATOM 738 O O . LEU A 1 96 ? 28.145 -0.001 -24.353 1.00 48.03 96 LEU A O 1
ATOM 742 N N . ALA A 1 97 ? 28.585 0.518 -26.498 1.00 50.91 97 ALA A N 1
ATOM 743 C CA . ALA A 1 97 ? 29.145 1.843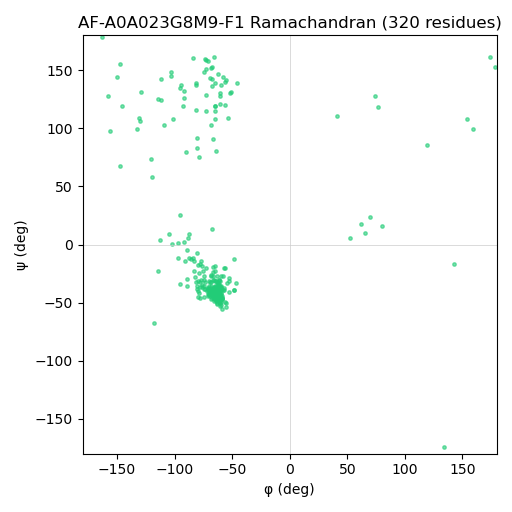 -26.227 1.00 50.91 97 ALA A CA 1
ATOM 744 C C . ALA A 1 97 ? 28.102 2.775 -25.583 1.00 50.91 97 ALA A C 1
ATOM 746 O O . ALA A 1 97 ? 28.371 3.397 -24.553 1.00 50.91 97 ALA A O 1
ATOM 747 N N . GLY A 1 98 ? 26.866 2.768 -26.097 1.00 52.50 98 GLY A N 1
ATOM 748 C CA . GLY A 1 98 ? 25.747 3.511 -25.511 1.00 52.50 98 GLY A CA 1
ATOM 749 C C . GLY A 1 98 ? 25.394 3.085 -24.077 1.00 52.50 98 GLY A C 1
ATOM 750 O O . GLY A 1 98 ? 24.954 3.915 -23.279 1.00 52.50 98 GLY A O 1
ATOM 751 N N . CYS A 1 99 ? 25.609 1.817 -23.708 1.00 52.09 99 CYS A N 1
ATOM 752 C CA . CYS A 1 99 ? 25.436 1.330 -22.333 1.00 52.09 99 CYS A CA 1
ATOM 753 C C . CYS A 1 99 ? 26.560 1.781 -21.384 1.00 52.09 99 CYS A C 1
ATOM 755 O O . CYS A 1 99 ? 26.292 2.049 -20.211 1.00 52.09 99 CYS A O 1
ATOM 757 N N . VAL A 1 100 ? 27.804 1.876 -21.865 1.00 54.94 100 VAL A N 1
ATOM 758 C CA . VAL A 1 100 ? 28.960 2.331 -21.069 1.00 54.94 100 VAL A CA 1
ATOM 759 C C . VAL A 1 100 ? 28.865 3.828 -20.774 1.00 54.94 100 VAL A C 1
ATOM 761 O O . VAL A 1 100 ? 29.038 4.231 -19.622 1.00 54.94 100 VAL A O 1
ATOM 764 N N . ASP A 1 101 ? 28.478 4.639 -21.760 1.00 57.91 101 ASP A N 1
ATOM 765 C CA . ASP A 1 101 ? 28.269 6.078 -21.565 1.00 57.91 101 ASP A CA 1
ATOM 766 C C . ASP A 1 101 ? 27.171 6.370 -20.533 1.00 57.91 101 ASP A C 1
ATOM 768 O O . ASP A 1 101 ? 27.293 7.301 -19.733 1.00 57.91 101 ASP A O 1
ATOM 772 N N . ARG A 1 102 ? 26.131 5.530 -20.458 1.00 59.19 102 ARG A N 1
ATOM 773 C CA . ARG A 1 102 ? 25.055 5.664 -19.462 1.00 59.19 102 ARG A CA 1
ATOM 774 C C . ARG A 1 102 ? 25.505 5.368 -18.034 1.00 59.19 102 ARG A C 1
ATOM 776 O O . ARG A 1 102 ? 25.028 6.027 -17.118 1.00 59.19 102 ARG A O 1
ATOM 783 N N . LYS A 1 103 ? 26.463 4.457 -17.831 1.00 55.81 103 LYS A N 1
ATOM 784 C CA . LYS A 1 103 ? 27.072 4.228 -16.504 1.00 55.81 103 LYS A CA 1
ATOM 785 C C . LYS A 1 103 ? 27.887 5.436 -16.023 1.00 55.81 103 LYS A C 1
ATOM 787 O O . LYS A 1 103 ? 28.137 5.565 -14.830 1.00 55.81 103 LYS A O 1
ATOM 792 N N . SER A 1 104 ? 28.281 6.334 -16.933 1.00 59.09 104 SER A N 1
ATOM 793 C CA . SER A 1 104 ? 29.019 7.563 -16.610 1.00 59.09 104 SER A CA 1
ATOM 794 C C . SER A 1 104 ? 28.124 8.766 -16.269 1.00 59.09 104 SER A C 1
ATOM 796 O O . SER A 1 104 ? 28.624 9.776 -15.761 1.00 59.09 104 SER A O 1
ATOM 798 N N . LEU A 1 105 ? 26.810 8.664 -16.518 1.00 59.62 105 LEU A N 1
ATOM 799 C CA . LEU A 1 105 ? 25.812 9.691 -16.210 1.00 59.62 105 LEU A CA 1
ATOM 800 C C . LEU A 1 105 ? 25.457 9.657 -14.719 1.00 59.62 105 LEU A C 1
ATOM 802 O O . LEU A 1 105 ? 24.401 9.187 -14.310 1.00 59.62 105 LEU A O 1
ATOM 806 N N . VAL A 1 106 ? 26.365 10.176 -13.899 1.00 68.62 106 VAL A N 1
ATOM 807 C CA . VAL A 1 106 ? 26.116 10.444 -12.479 1.00 68.62 106 VAL A CA 1
ATOM 808 C C . VAL A 1 106 ? 25.708 11.907 -12.339 1.00 68.62 106 VAL A C 1
ATOM 810 O O . VAL A 1 106 ? 26.369 12.782 -12.908 1.00 68.62 106 VAL A O 1
ATOM 813 N N . LEU A 1 107 ? 24.655 12.179 -11.561 1.00 65.12 107 LEU A N 1
ATOM 814 C CA . LEU A 1 107 ? 24.128 13.533 -11.320 1.00 65.12 107 LEU A CA 1
ATOM 815 C C . LEU A 1 107 ? 25.243 14.526 -10.934 1.00 65.12 107 LEU A C 1
ATOM 817 O O . LEU A 1 107 ? 25.290 15.649 -11.422 1.00 65.12 107 LEU A O 1
ATOM 821 N N . TRP A 1 108 ? 26.197 14.063 -10.125 1.00 67.38 108 TRP A N 1
ATOM 822 C CA . TRP A 1 108 ? 27.324 14.846 -9.616 1.00 67.38 108 TRP A CA 1
ATOM 823 C C . TRP A 1 108 ? 28.469 15.052 -10.617 1.00 67.38 108 TRP A C 1
ATOM 825 O O . TRP A 1 108 ? 29.303 15.928 -10.417 1.00 67.38 108 TRP A O 1
ATOM 835 N N . ARG A 1 109 ? 28.532 14.268 -11.702 1.00 73.94 109 ARG A N 1
ATOM 836 C CA . ARG A 1 109 ? 29.618 14.344 -12.695 1.00 73.94 109 ARG A CA 1
ATOM 837 C C . ARG A 1 109 ? 29.258 15.233 -13.883 1.00 73.94 109 ARG A C 1
ATOM 839 O O . ARG A 1 109 ? 30.141 15.873 -14.446 1.00 73.94 109 ARG A O 1
ATOM 846 N N . ARG A 1 110 ? 27.981 15.255 -14.290 1.00 68.88 110 ARG A N 1
ATOM 847 C CA . ARG A 1 110 ? 27.471 16.062 -15.419 1.00 68.88 110 ARG A CA 1
ATOM 848 C C . ARG A 1 110 ? 26.021 16.537 -15.190 1.00 68.88 110 ARG A C 1
ATOM 850 O O . ARG A 1 110 ? 25.139 16.128 -15.948 1.00 68.88 110 ARG A O 1
ATOM 857 N N . PRO A 1 111 ? 25.767 17.435 -14.220 1.00 76.44 111 PRO A N 1
ATOM 858 C CA . PRO A 1 111 ? 24.416 17.773 -13.748 1.00 76.44 111 PRO A CA 1
ATOM 859 C C . PRO A 1 111 ? 23.496 18.336 -14.841 1.00 76.44 111 PRO A C 1
ATOM 861 O O . PRO A 1 111 ? 22.345 17.922 -14.967 1.00 76.44 111 PRO A O 1
ATOM 864 N N . ILE A 1 112 ? 24.011 19.234 -15.688 1.00 78.50 112 ILE A N 1
ATOM 865 C CA . ILE A 1 112 ? 23.218 19.894 -16.738 1.00 78.50 112 ILE A CA 1
ATOM 866 C C . ILE A 1 112 ? 22.802 18.893 -17.823 1.00 78.50 112 ILE A C 1
ATOM 868 O O . ILE A 1 112 ? 21.651 18.884 -18.250 1.00 78.50 112 ILE A O 1
ATOM 872 N N . MET A 1 113 ? 23.710 18.008 -18.246 1.00 74.06 113 MET A N 1
ATOM 873 C CA . MET A 1 113 ? 23.400 17.008 -19.275 1.00 74.06 113 MET A CA 1
ATOM 874 C C . MET A 1 113 ? 22.436 15.946 -18.752 1.00 74.06 113 MET A C 1
ATOM 876 O O . MET A 1 113 ? 21.478 15.608 -19.444 1.00 74.06 113 MET A O 1
ATOM 880 N N . THR A 1 114 ? 22.639 15.468 -17.521 1.00 80.38 114 THR A N 1
ATOM 881 C CA . THR A 1 114 ? 21.714 14.526 -16.878 1.00 80.38 114 THR A CA 1
ATOM 882 C C . THR A 1 114 ? 20.323 15.127 -16.714 1.00 80.38 114 THR A C 1
ATOM 884 O O . THR A 1 114 ? 19.343 14.455 -17.019 1.00 80.38 114 THR A O 1
ATOM 887 N N . LEU A 1 115 ? 20.223 16.403 -16.320 1.00 79.81 115 LEU A N 1
ATOM 888 C CA . LEU A 1 115 ? 18.941 17.088 -16.163 1.00 79.81 115 LEU A CA 1
ATOM 889 C C . LEU A 1 115 ? 18.235 17.259 -17.511 1.00 79.81 115 LEU A C 1
ATOM 891 O O . LEU A 1 115 ? 17.045 16.988 -17.621 1.00 79.81 115 LEU A O 1
ATOM 895 N N . ARG A 1 116 ? 18.966 17.644 -18.563 1.00 83.94 116 ARG A N 1
ATOM 896 C CA . ARG A 1 116 ? 18.398 17.816 -19.907 1.00 83.94 116 ARG A CA 1
ATOM 897 C C . ARG A 1 116 ? 17.846 16.505 -20.470 1.00 83.94 116 ARG A C 1
ATOM 899 O O . ARG A 1 116 ? 16.753 16.494 -21.031 1.00 83.94 116 ARG A O 1
ATOM 906 N N . TYR A 1 117 ? 18.574 15.400 -20.295 1.00 80.31 117 TYR A N 1
ATOM 907 C CA . TYR A 1 117 ? 18.096 14.075 -20.698 1.00 80.31 117 TYR A CA 1
ATOM 908 C C . TYR A 1 117 ? 16.925 13.594 -19.841 1.00 80.31 117 TYR A C 1
ATOM 910 O O . TYR A 1 117 ? 15.975 13.045 -20.389 1.00 80.31 117 TYR A O 1
ATOM 918 N N . PHE A 1 118 ? 16.953 13.850 -18.533 1.00 82.81 118 PHE A N 1
ATOM 919 C CA . PHE A 1 118 ? 15.843 13.539 -17.635 1.00 82.81 118 PHE A CA 1
ATOM 920 C C . PHE A 1 118 ? 14.563 14.283 -18.031 1.00 82.81 118 PHE A C 1
ATOM 922 O O . PHE A 1 118 ? 13.522 13.656 -18.180 1.00 82.81 118 PHE A O 1
ATOM 929 N N . VAL A 1 119 ? 14.643 15.595 -18.277 1.00 84.44 119 VAL A N 1
ATOM 930 C CA . VAL A 1 119 ? 13.494 16.409 -18.709 1.00 84.44 119 VAL A CA 1
ATOM 931 C C . VAL A 1 119 ? 12.974 15.945 -20.069 1.00 84.44 119 VAL A C 1
ATOM 933 O O . VAL A 1 119 ? 11.768 15.816 -20.249 1.00 84.44 119 VAL A O 1
ATOM 936 N N . SER A 1 120 ? 13.861 15.636 -21.018 1.00 81.75 120 SER A N 1
ATOM 937 C CA . SER A 1 120 ? 13.452 15.098 -22.320 1.00 81.75 120 SER A CA 1
ATOM 938 C C . SER A 1 120 ? 12.735 13.753 -22.188 1.00 81.75 120 SER A C 1
ATOM 940 O O . SER A 1 120 ? 11.729 13.530 -22.855 1.00 81.75 120 SER A O 1
ATOM 942 N N . GLU A 1 121 ? 13.234 12.857 -21.338 1.00 83.25 121 GLU A N 1
ATOM 943 C CA . GLU A 1 121 ? 12.606 11.558 -21.101 1.00 83.25 121 GLU A CA 1
ATOM 944 C C . GLU A 1 121 ? 11.263 11.716 -20.384 1.00 83.25 121 GLU A C 1
ATOM 946 O O . GLU A 1 121 ? 10.289 11.060 -20.750 1.00 83.25 121 GLU A O 1
ATOM 951 N N . LEU A 1 122 ? 11.189 12.640 -19.422 1.00 83.88 122 LEU A N 1
ATOM 952 C CA . LEU A 1 122 ? 9.957 12.994 -18.730 1.00 83.88 122 LEU A CA 1
ATOM 953 C C . LEU A 1 122 ? 8.903 13.496 -19.722 1.00 83.88 122 LEU A C 1
ATOM 955 O O . LEU A 1 122 ? 7.783 13.002 -19.695 1.00 83.88 122 LEU A O 1
ATOM 959 N N . LEU A 1 123 ? 9.267 14.398 -20.641 1.00 87.62 123 LEU A N 1
ATOM 960 C CA . LEU A 1 123 ? 8.365 14.910 -21.680 1.00 87.62 123 LEU A CA 1
ATOM 961 C C . LEU A 1 123 ? 7.882 13.813 -22.637 1.00 87.62 123 LEU A C 1
ATOM 963 O O . LEU A 1 123 ? 6.712 13.767 -23.000 1.00 87.62 123 LEU A O 1
ATOM 967 N N . VAL A 1 124 ? 8.760 12.899 -23.051 1.00 85.19 124 VAL A N 1
ATOM 968 C CA . VAL A 1 124 ? 8.350 11.795 -23.931 1.00 85.19 124 VAL A CA 1
ATOM 969 C C . VAL A 1 124 ? 7.425 10.825 -23.198 1.00 85.19 124 VAL A C 1
ATOM 971 O O . VAL A 1 124 ? 6.443 10.357 -23.773 1.00 85.19 124 VAL A O 1
ATOM 974 N N . LEU A 1 125 ? 7.706 10.535 -21.928 1.00 82.31 125 LEU A N 1
ATOM 975 C CA . LEU A 1 125 ? 6.843 9.697 -21.104 1.00 82.31 125 LEU A CA 1
ATOM 976 C C . LEU A 1 125 ? 5.487 10.356 -20.857 1.00 82.31 125 LEU A C 1
ATOM 978 O O . LEU A 1 125 ? 4.478 9.664 -20.953 1.00 82.31 125 LEU A O 1
ATOM 982 N N . THR A 1 126 ? 5.430 11.661 -20.587 1.00 80.81 126 THR A N 1
ATOM 983 C CA . THR A 1 126 ? 4.154 12.365 -20.392 1.00 80.81 126 THR A CA 1
ATOM 984 C C . THR A 1 126 ? 3.335 12.414 -21.674 1.00 80.81 126 THR A C 1
ATOM 986 O O . THR A 1 126 ? 2.126 12.206 -21.611 1.00 80.81 126 THR A O 1
ATOM 989 N N . LEU A 1 127 ? 3.966 12.595 -22.839 1.00 86.50 127 LEU A N 1
ATOM 990 C CA . LEU A 1 127 ? 3.283 12.505 -24.132 1.00 86.50 127 LEU A CA 1
ATOM 991 C C . LEU A 1 127 ? 2.773 11.083 -24.415 1.00 86.50 127 LEU A C 1
ATOM 993 O O . LEU A 1 127 ? 1.618 10.924 -24.802 1.00 86.50 127 LEU A O 1
ATOM 997 N N . ASP A 1 128 ? 3.578 10.043 -24.172 1.00 83.44 128 ASP A N 1
ATOM 998 C CA . ASP A 1 128 ? 3.159 8.639 -24.337 1.00 83.44 128 ASP A CA 1
ATOM 999 C C . ASP A 1 128 ? 2.005 8.273 -23.390 1.00 83.44 128 ASP A C 1
ATOM 1001 O O . ASP A 1 128 ? 1.020 7.659 -23.807 1.00 83.44 128 ASP A O 1
ATOM 1005 N N . LEU A 1 129 ? 2.081 8.691 -22.121 1.00 83.50 129 LEU A N 1
ATOM 1006 C CA . LEU A 1 129 ? 0.981 8.541 -21.168 1.00 83.50 129 LEU A CA 1
ATOM 1007 C C . LEU A 1 129 ? -0.252 9.317 -21.637 1.00 83.50 129 LEU A C 1
ATOM 1009 O O . LEU A 1 129 ? -1.343 8.759 -21.621 1.00 83.50 129 LEU A O 1
ATOM 1013 N N . GLY A 1 130 ? -0.091 10.554 -22.110 1.00 84.94 130 GLY A N 1
ATOM 1014 C CA . GLY A 1 130 ? -1.178 11.375 -22.641 1.00 84.94 130 GLY A CA 1
ATOM 1015 C C . GLY A 1 130 ? -1.889 10.709 -23.819 1.00 84.94 130 GLY A C 1
ATOM 1016 O O . GLY A 1 130 ? -3.112 10.599 -23.816 1.00 84.94 130 GLY A O 1
ATOM 1017 N N . VAL A 1 131 ? -1.138 10.166 -24.781 1.00 87.06 131 VAL A N 1
ATOM 1018 C CA . VAL A 1 131 ? -1.687 9.415 -25.923 1.00 87.06 131 VAL A CA 1
ATOM 1019 C C . VAL A 1 131 ? -2.389 8.136 -25.460 1.00 87.06 131 VAL A C 1
ATOM 1021 O O . VAL A 1 131 ? -3.463 7.808 -25.965 1.00 87.06 131 VAL A O 1
ATOM 1024 N N . LYS A 1 132 ? -1.839 7.417 -24.474 1.00 83.50 132 LYS A N 1
ATOM 1025 C CA . LYS A 1 132 ? -2.476 6.220 -23.897 1.00 83.50 132 LYS A CA 1
ATOM 1026 C C . LYS A 1 132 ? -3.770 6.550 -23.155 1.00 83.50 132 LYS A C 1
ATOM 1028 O O . LYS A 1 132 ? -4.764 5.852 -23.360 1.00 83.50 132 LYS A O 1
ATOM 1033 N N . LEU A 1 133 ? -3.780 7.614 -22.353 1.00 84.06 133 LEU A N 1
ATOM 1034 C CA . LEU A 1 133 ? -4.975 8.130 -21.685 1.00 84.06 133 LEU A CA 1
ATOM 1035 C C . LEU A 1 133 ? -6.026 8.559 -22.716 1.00 84.06 133 LEU A C 1
ATOM 1037 O O . LEU A 1 133 ? -7.194 8.206 -22.579 1.00 84.06 133 LEU A O 1
ATOM 1041 N N . TRP A 1 134 ? -5.609 9.247 -23.782 1.00 84.19 134 TRP A N 1
ATOM 1042 C CA . TRP A 1 134 ? -6.496 9.690 -24.859 1.00 84.19 134 TRP A CA 1
ATOM 1043 C C . TRP A 1 134 ? -7.085 8.521 -25.653 1.00 84.19 134 TRP A C 1
ATOM 1045 O O . TRP A 1 134 ? -8.280 8.494 -25.954 1.00 84.19 134 TRP A O 1
ATOM 1055 N N . ARG A 1 135 ? -6.272 7.501 -25.947 1.00 87.56 135 ARG A N 1
ATOM 1056 C CA . ARG A 1 135 ? -6.732 6.254 -26.568 1.00 87.56 135 ARG A CA 1
ATOM 1057 C C . ARG A 1 135 ? -7.777 5.559 -25.699 1.00 87.56 135 ARG A C 1
ATOM 1059 O O . ARG A 1 135 ? -8.764 5.055 -26.226 1.00 87.56 135 ARG A O 1
ATOM 1066 N N . ASN A 1 136 ? -7.599 5.588 -24.378 1.00 88.12 136 ASN A N 1
ATOM 1067 C CA . ASN A 1 136 ? -8.530 4.999 -23.421 1.00 88.12 136 ASN A CA 1
ATOM 1068 C C . ASN A 1 136 ? -9.546 6.004 -22.846 1.00 88.12 136 ASN A C 1
ATOM 1070 O O . ASN A 1 136 ? -10.083 5.791 -21.756 1.00 88.12 136 ASN A O 1
ATOM 1074 N N . ARG A 1 137 ? -9.845 7.091 -23.579 1.00 90.50 137 ARG A N 1
ATOM 1075 C CA . ARG A 1 137 ? -10.640 8.226 -23.078 1.00 90.50 137 ARG A CA 1
ATOM 1076 C C . ARG A 1 137 ? -11.985 7.836 -22.478 1.00 90.50 137 ARG A C 1
ATOM 1078 O O . ARG A 1 137 ? -12.430 8.493 -21.555 1.00 90.50 137 ARG A O 1
ATOM 1085 N N . ARG A 1 138 ? -12.638 6.771 -22.957 1.00 90.19 138 ARG A N 1
ATOM 1086 C CA . ARG A 1 138 ? -13.922 6.316 -22.394 1.00 90.19 138 ARG A CA 1
ATOM 1087 C C . ARG A 1 138 ? -13.771 5.827 -20.953 1.00 90.19 138 ARG A C 1
ATOM 1089 O O . ARG A 1 138 ? -14.563 6.219 -20.108 1.00 90.19 138 ARG A O 1
ATOM 1096 N N . HIS A 1 139 ? -12.738 5.036 -20.666 1.00 90.56 139 HIS A N 1
ATOM 1097 C CA . HIS A 1 139 ? -12.452 4.564 -19.310 1.00 90.56 139 HIS A CA 1
ATOM 1098 C C . HIS A 1 139 ? -11.972 5.702 -18.411 1.00 90.56 139 HIS A C 1
ATOM 1100 O O . HIS A 1 139 ? -12.391 5.782 -17.263 1.00 90.56 139 HIS A O 1
ATOM 1106 N N . VAL A 1 140 ? -11.152 6.614 -18.946 1.00 91.44 140 VAL A N 1
ATOM 1107 C CA . VAL A 1 140 ? -10.703 7.806 -18.209 1.00 91.44 140 VAL A CA 1
ATOM 1108 C C . VAL A 1 140 ? -11.886 8.711 -17.866 1.00 91.44 140 VAL A C 1
ATOM 1110 O O . VAL A 1 140 ? -12.031 9.104 -16.717 1.00 91.44 140 VAL A O 1
ATOM 1113 N N . MET A 1 141 ? -12.776 8.989 -18.821 1.00 92.19 141 MET A N 1
ATOM 1114 C CA . MET A 1 141 ? -13.980 9.789 -18.586 1.00 92.19 141 MET A CA 1
ATOM 1115 C C . MET A 1 141 ? -14.952 9.099 -17.627 1.00 92.19 141 MET A C 1
ATOM 1117 O O . MET A 1 141 ? -15.524 9.771 -16.780 1.00 92.19 141 MET A O 1
ATOM 1121 N N . ALA A 1 142 ? -15.115 7.774 -17.709 1.00 93.75 142 ALA A N 1
ATOM 1122 C CA . ALA A 1 142 ? -15.918 7.021 -16.748 1.00 93.75 142 ALA A CA 1
ATOM 1123 C C . ALA A 1 142 ? -15.324 7.098 -15.333 1.00 93.75 142 ALA A C 1
ATOM 1125 O O . ALA A 1 142 ? -16.051 7.361 -14.382 1.00 93.75 142 ALA A O 1
ATOM 1126 N N . ALA A 1 143 ? -14.006 6.939 -15.189 1.00 92.62 143 ALA A N 1
ATOM 1127 C CA . ALA A 1 143 ? -13.322 7.079 -13.907 1.00 92.62 143 ALA A CA 1
ATOM 1128 C C . ALA A 1 143 ? -13.420 8.511 -13.354 1.00 92.62 143 ALA A C 1
ATOM 1130 O O . ALA A 1 143 ? -13.694 8.684 -12.171 1.00 92.62 143 ALA A O 1
ATOM 1131 N N . LEU A 1 144 ? -13.259 9.532 -14.203 1.00 93.19 144 LEU A N 1
ATOM 1132 C CA . LEU A 1 144 ? -13.431 10.938 -13.827 1.00 93.19 144 LEU A CA 1
ATOM 1133 C C . LEU A 1 144 ? -14.871 11.252 -13.419 1.00 93.19 144 LEU A C 1
ATOM 1135 O O . LEU A 1 144 ? -15.076 11.960 -12.441 1.00 93.19 144 LEU A O 1
ATOM 1139 N N . LEU A 1 145 ? -15.865 10.711 -14.128 1.00 94.75 145 LEU A N 1
ATOM 1140 C CA . LEU A 1 145 ? -17.274 10.861 -13.771 1.00 94.75 145 LEU A CA 1
ATOM 1141 C C . LEU A 1 145 ? -17.573 10.192 -12.426 1.00 94.75 145 LEU A C 1
ATOM 1143 O O . LEU A 1 145 ? -18.215 10.799 -11.578 1.00 94.75 145 LEU A O 1
ATOM 1147 N N . MET A 1 146 ? -17.073 8.975 -12.203 1.00 94.56 146 MET A N 1
ATOM 1148 C CA . MET A 1 146 ? -17.210 8.292 -10.915 1.00 94.56 146 MET A CA 1
ATOM 1149 C C . MET A 1 146 ? -16.527 9.070 -9.789 1.00 94.56 146 MET A C 1
ATOM 1151 O O . MET A 1 146 ? -17.116 9.240 -8.728 1.00 94.56 146 MET A O 1
ATOM 1155 N N . LEU A 1 147 ? -15.324 9.599 -10.027 1.00 93.44 147 LEU A N 1
ATOM 1156 C CA . LEU A 1 147 ? -14.622 10.449 -9.068 1.00 93.44 147 LEU A CA 1
ATOM 1157 C C . LEU A 1 147 ? -15.430 11.714 -8.757 1.00 93.44 147 LEU A C 1
ATOM 1159 O O . LEU A 1 147 ? -15.591 12.057 -7.592 1.00 93.44 147 LEU A O 1
ATOM 1163 N N . LEU A 1 148 ? -15.977 12.373 -9.780 1.00 94.19 148 LEU A N 1
ATOM 1164 C CA . LEU A 1 148 ? -16.828 13.549 -9.622 1.00 94.19 148 LEU A CA 1
ATOM 1165 C C . LEU A 1 148 ? -18.078 13.228 -8.794 1.00 94.19 148 LEU A C 1
ATOM 1167 O O . LEU A 1 148 ? -18.410 13.986 -7.891 1.00 94.19 148 LEU A O 1
ATOM 1171 N N . LEU A 1 149 ? -18.741 12.100 -9.056 1.00 92.12 149 LEU A N 1
ATOM 1172 C CA . LEU A 1 149 ? -19.895 11.649 -8.275 1.00 92.12 149 LEU A CA 1
ATOM 1173 C C . LEU A 1 149 ? -19.521 11.381 -6.811 1.00 92.12 149 LEU A C 1
ATOM 1175 O O . LEU A 1 149 ? -20.253 11.801 -5.920 1.00 92.12 149 LEU A O 1
ATOM 1179 N N . CYS A 1 150 ? -18.372 10.751 -6.549 1.00 87.88 150 CYS A N 1
ATOM 1180 C CA . CYS A 1 150 ? -17.863 10.551 -5.190 1.00 87.88 150 CYS A CA 1
ATOM 1181 C C . CYS A 1 150 ? -17.549 11.880 -4.487 1.00 87.88 150 CYS A C 1
ATOM 1183 O O . CYS A 1 150 ? -17.872 12.037 -3.314 1.00 87.88 150 CYS A O 1
ATOM 1185 N N . ILE A 1 151 ? -16.956 12.844 -5.197 1.00 89.31 151 ILE A N 1
ATOM 1186 C CA . ILE A 1 151 ? -16.673 14.186 -4.670 1.00 89.31 151 ILE A CA 1
ATOM 1187 C C . ILE A 1 151 ? -17.982 14.901 -4.329 1.00 89.31 151 ILE A C 1
ATOM 1189 O O . ILE A 1 151 ? -18.126 15.428 -3.232 1.00 89.31 151 ILE A O 1
ATOM 1193 N N . ILE A 1 152 ? -18.964 14.883 -5.231 1.00 89.31 152 ILE A N 1
ATOM 1194 C CA . ILE A 1 152 ? -20.283 15.471 -4.978 1.00 89.31 152 ILE A CA 1
ATOM 1195 C C . ILE A 1 152 ? -20.936 14.805 -3.758 1.00 89.31 152 ILE A C 1
ATOM 1197 O O . ILE A 1 152 ? -21.428 15.505 -2.879 1.00 89.31 152 ILE A O 1
ATOM 1201 N N . ALA A 1 153 ? -20.880 13.475 -3.652 1.00 85.88 153 ALA A N 1
ATOM 1202 C CA . ALA A 1 153 ? -21.390 12.743 -2.493 1.00 85.88 153 ALA A CA 1
ATOM 1203 C C . ALA A 1 153 ? -20.657 13.078 -1.178 1.00 85.88 153 ALA A C 1
ATOM 1205 O O . ALA A 1 153 ? -21.260 12.961 -0.118 1.00 85.88 153 ALA A O 1
ATOM 1206 N N . TYR A 1 154 ? -19.390 13.501 -1.241 1.00 87.19 154 TYR A N 1
ATOM 1207 C CA . TYR A 1 154 ? -18.610 13.960 -0.086 1.00 87.19 154 TYR A CA 1
ATOM 1208 C C . TYR A 1 154 ? -18.970 15.388 0.352 1.00 87.19 154 TYR A C 1
ATOM 1210 O O . TYR A 1 154 ? -18.981 15.683 1.545 1.00 87.19 154 TYR A O 1
ATOM 1218 N N . TYR A 1 155 ? -19.263 16.279 -0.600 1.00 87.81 155 TYR A N 1
ATOM 1219 C CA . TYR A 1 155 ? -19.617 17.673 -0.309 1.00 87.81 155 TYR A CA 1
ATOM 1220 C C . TYR A 1 155 ? -21.093 17.872 0.052 1.00 87.81 155 TYR A C 1
ATOM 1222 O O . TYR A 1 155 ? -21.427 18.867 0.693 1.00 87.81 155 TYR A O 1
ATOM 1230 N N . ILE A 1 156 ? -21.987 16.965 -0.354 1.00 89.06 156 ILE A N 1
ATOM 1231 C CA . ILE A 1 156 ? -23.401 17.040 0.025 1.00 89.06 156 ILE A CA 1
ATOM 1232 C C . ILE A 1 156 ? -23.555 16.661 1.499 1.00 89.06 156 ILE A C 1
ATOM 1234 O O . ILE A 1 156 ? -23.361 15.512 1.897 1.00 89.06 156 ILE A O 1
ATOM 1238 N N . GLU A 1 157 ? -23.986 17.627 2.303 1.00 83.94 157 GLU A N 1
ATOM 1239 C CA . GLU A 1 157 ? -24.358 17.393 3.693 1.00 83.94 157 GLU A CA 1
ATOM 1240 C C . GLU A 1 157 ? -25.593 16.479 3.761 1.00 83.94 157 GLU A C 1
ATOM 1242 O O . GLU A 1 157 ? -26.665 16.791 3.241 1.00 83.94 157 GLU A O 1
ATOM 1247 N N . GLY A 1 158 ? -25.446 15.315 4.398 1.00 85.31 158 GLY A N 1
ATOM 1248 C CA . GLY A 1 158 ? -26.518 14.331 4.517 1.00 85.31 158 GLY A CA 1
ATOM 1249 C C . GLY A 1 158 ? -26.258 13.290 5.602 1.00 85.31 158 GLY A C 1
ATOM 1250 O O . GLY A 1 158 ? -25.211 13.271 6.249 1.00 85.31 158 GLY A O 1
ATOM 1251 N N . SER A 1 159 ? -27.204 12.367 5.792 1.00 83.69 159 SER A N 1
ATOM 1252 C CA . SER A 1 159 ? -27.064 11.250 6.744 1.00 83.69 159 SER A CA 1
ATOM 1253 C C . SER A 1 159 ? -25.858 10.352 6.432 1.00 83.69 159 SER A C 1
ATOM 1255 O O . SER A 1 159 ? -25.263 9.772 7.343 1.00 83.69 159 SER A O 1
ATOM 1257 N N . HIS A 1 160 ? -25.457 10.295 5.158 1.00 84.69 160 HIS A N 1
ATOM 1258 C CA . HIS A 1 160 ? -24.275 9.584 4.676 1.00 84.69 160 HIS A CA 1
ATOM 1259 C C . HIS A 1 160 ? -22.951 10.155 5.213 1.00 84.69 160 HIS A C 1
ATOM 1261 O O . HIS A 1 160 ? -21.985 9.402 5.340 1.00 84.69 160 HIS A O 1
ATOM 1267 N N . GLN A 1 161 ? -22.916 11.426 5.635 1.00 85.81 161 GLN A N 1
ATOM 1268 C CA . GLN A 1 161 ? -21.704 12.075 6.146 1.00 85.81 161 GLN A CA 1
ATOM 1269 C C . GLN A 1 161 ? -21.152 11.387 7.401 1.00 85.81 161 GLN A C 1
ATOM 1271 O O . GLN A 1 161 ? -19.941 11.311 7.589 1.00 85.81 161 GLN A O 1
ATOM 1276 N N . LYS A 1 162 ? -22.024 10.787 8.229 1.00 84.44 162 LYS A N 1
ATOM 1277 C CA . LYS A 1 162 ? -21.602 10.002 9.403 1.00 84.44 162 LYS A CA 1
ATOM 1278 C C . LYS A 1 162 ? -20.740 8.797 9.011 1.00 84.44 162 LYS A C 1
ATOM 1280 O O . LYS A 1 162 ? -19.751 8.505 9.677 1.00 84.44 162 LYS A O 1
ATOM 1285 N N . TYR A 1 163 ? -21.096 8.122 7.917 1.00 87.00 163 TYR A N 1
ATOM 1286 C CA . TYR A 1 163 ? -20.336 6.985 7.399 1.00 87.00 163 TYR A CA 1
ATOM 1287 C C . TYR A 1 163 ? -19.042 7.439 6.730 1.00 87.00 163 TYR A C 1
ATOM 1289 O O . TYR A 1 163 ? -18.015 6.796 6.913 1.00 87.00 163 TYR A O 1
ATOM 1297 N N . ILE A 1 164 ? -19.072 8.559 6.004 1.00 87.56 164 ILE A N 1
ATOM 1298 C CA . ILE A 1 164 ? -17.889 9.127 5.347 1.00 87.56 164 ILE A CA 1
ATOM 1299 C C . ILE A 1 164 ? -16.824 9.493 6.382 1.00 87.56 164 ILE A C 1
ATOM 1301 O O . ILE A 1 164 ? -15.693 9.039 6.256 1.00 87.56 164 ILE A O 1
ATOM 1305 N N . VAL A 1 165 ? -17.191 10.211 7.449 1.00 86.19 165 VAL A N 1
ATOM 1306 C CA . VAL A 1 165 ? -16.259 10.572 8.533 1.00 86.19 165 VAL A CA 1
ATOM 1307 C C . VAL A 1 165 ? -15.715 9.326 9.242 1.00 86.19 165 VAL A C 1
ATOM 1309 O O . VAL A 1 165 ? -14.536 9.272 9.592 1.00 86.19 165 VAL A O 1
ATOM 1312 N N . PHE A 1 166 ? -16.545 8.297 9.440 1.00 87.31 166 PHE A N 1
ATOM 1313 C CA . PHE A 1 166 ? -16.087 7.026 10.007 1.00 87.31 166 PHE A CA 1
ATOM 1314 C C . PHE A 1 166 ? -15.073 6.320 9.094 1.00 87.31 166 PHE A C 1
ATOM 1316 O O . PHE A 1 166 ? -14.021 5.886 9.564 1.00 87.31 166 PHE A O 1
ATOM 1323 N N . ILE A 1 167 ? -15.361 6.234 7.791 1.00 89.19 167 ILE A N 1
ATOM 1324 C CA . ILE A 1 167 ? -14.463 5.641 6.794 1.00 89.19 167 ILE A CA 1
ATOM 1325 C C . ILE A 1 167 ? -13.162 6.436 6.719 1.00 89.19 167 ILE A C 1
ATOM 1327 O O . ILE A 1 167 ? -12.100 5.830 6.755 1.00 89.19 167 ILE A O 1
ATOM 1331 N N . GLU A 1 168 ? -13.225 7.765 6.670 1.00 89.06 168 GLU A N 1
ATOM 1332 C CA . GLU A 1 168 ? -12.056 8.644 6.639 1.00 89.06 168 GLU A CA 1
ATOM 1333 C C . GLU A 1 168 ? -11.131 8.369 7.826 1.00 89.06 168 GLU A C 1
ATOM 1335 O O . GLU A 1 168 ? -9.947 8.087 7.635 1.00 89.06 168 GLU A O 1
ATOM 1340 N N . LYS A 1 169 ? -11.684 8.330 9.046 1.00 87.50 169 LYS A N 1
ATOM 1341 C CA . LYS A 1 169 ? -10.918 7.991 10.251 1.00 87.50 169 LYS A CA 1
ATOM 1342 C C . LYS A 1 169 ? -10.288 6.602 10.162 1.00 87.50 169 LYS A C 1
ATOM 1344 O O . LYS A 1 169 ? -9.106 6.455 10.462 1.00 87.50 169 LYS A O 1
ATOM 1349 N N . LYS A 1 170 ? -11.037 5.580 9.730 1.00 89.12 170 LYS A N 1
ATOM 1350 C CA . LYS A 1 170 ? -10.504 4.210 9.610 1.00 89.12 170 LYS A CA 1
ATOM 1351 C C . LYS A 1 170 ? -9.460 4.084 8.495 1.00 89.12 170 LYS A C 1
ATOM 1353 O O . LYS A 1 170 ? -8.483 3.365 8.682 1.00 89.12 170 LYS A O 1
ATOM 1358 N N . VAL A 1 171 ? -9.616 4.791 7.375 1.00 91.19 171 VAL A N 1
ATOM 1359 C CA . VAL A 1 171 ? -8.652 4.811 6.263 1.00 91.19 171 VAL A CA 1
ATOM 1360 C C . VAL A 1 171 ? -7.368 5.517 6.674 1.00 91.19 171 VAL A C 1
ATOM 1362 O O . VAL A 1 171 ? -6.300 4.955 6.457 1.00 91.19 171 VAL A O 1
ATOM 1365 N N . LEU A 1 172 ? -7.449 6.693 7.304 1.00 91.31 172 LEU A N 1
ATOM 1366 C CA . LEU A 1 172 ? -6.276 7.405 7.824 1.00 91.31 172 LEU A CA 1
ATOM 1367 C C . LEU A 1 172 ? -5.533 6.565 8.864 1.00 91.31 172 LEU A C 1
ATOM 1369 O O . LEU A 1 172 ? -4.311 6.463 8.820 1.00 91.31 172 LEU A O 1
ATOM 1373 N N . TRP A 1 173 ? -6.274 5.900 9.746 1.00 91.00 173 TRP A N 1
ATOM 1374 C CA . TRP A 1 173 ? -5.711 4.991 10.735 1.00 91.00 173 TRP A CA 1
ATOM 1375 C C . TRP A 1 173 ? -5.037 3.762 10.096 1.00 91.00 173 TRP A C 1
ATOM 1377 O O . TRP A 1 173 ? -3.921 3.408 10.469 1.00 91.00 173 TRP A O 1
ATOM 1387 N N . CYS A 1 174 ? -5.642 3.146 9.072 1.00 92.69 174 CYS A N 1
ATOM 1388 C CA . CYS A 1 174 ? -4.998 2.058 8.323 1.00 92.69 174 CYS A CA 1
ATOM 1389 C C . CYS A 1 174 ? -3.750 2.553 7.580 1.00 92.69 174 CYS A C 1
ATOM 1391 O O . CYS A 1 174 ? -2.709 1.902 7.622 1.00 92.69 174 CYS A O 1
ATOM 1393 N N . ALA A 1 175 ? -3.837 3.710 6.919 1.00 93.19 175 ALA A N 1
ATOM 1394 C CA . ALA A 1 175 ? -2.732 4.316 6.186 1.00 93.19 175 ALA A CA 1
ATOM 1395 C C . ALA A 1 175 ? -1.560 4.668 7.110 1.00 93.19 175 ALA A C 1
ATOM 1397 O O . ALA A 1 175 ? -0.411 4.494 6.714 1.00 93.19 175 ALA A O 1
ATOM 1398 N N . TYR A 1 176 ? -1.839 5.095 8.344 1.00 92.56 176 TYR A N 1
ATOM 1399 C CA . TYR A 1 176 ? -0.830 5.310 9.376 1.00 92.56 176 TYR A CA 1
ATOM 1400 C C . TYR A 1 176 ? -0.064 4.016 9.691 1.00 92.56 176 TYR A C 1
ATOM 1402 O O . TYR A 1 176 ? 1.162 3.995 9.584 1.00 92.56 176 TYR A O 1
ATOM 1410 N N . TRP A 1 177 ? -0.762 2.911 9.979 1.00 93.50 177 TRP A N 1
ATOM 1411 C CA . TRP A 1 177 ? -0.120 1.621 10.272 1.00 93.50 177 TRP A CA 1
ATOM 1412 C C . TRP A 1 177 ? 0.637 1.036 9.076 1.00 93.50 177 TRP A C 1
ATOM 1414 O O . TRP A 1 177 ? 1.769 0.575 9.232 1.00 93.50 177 TRP A O 1
ATOM 1424 N N . VAL A 1 178 ? 0.057 1.109 7.874 1.00 93.81 178 VAL A N 1
ATOM 1425 C CA . VAL A 1 178 ? 0.734 0.711 6.628 1.00 93.81 178 VAL A CA 1
ATOM 1426 C C . VAL A 1 178 ? 1.979 1.572 6.400 1.00 93.81 178 VAL A C 1
ATOM 1428 O O . VAL A 1 178 ? 3.051 1.042 6.122 1.00 93.81 178 VAL A O 1
ATOM 1431 N N . GLY A 1 179 ? 1.873 2.892 6.561 1.00 90.56 179 GLY A N 1
ATOM 1432 C CA . GLY A 1 179 ? 2.985 3.828 6.405 1.00 90.56 179 GLY A CA 1
ATOM 1433 C C . GLY A 1 179 ? 4.122 3.558 7.390 1.00 90.56 179 GLY A C 1
ATOM 1434 O O . GLY A 1 179 ? 5.281 3.511 6.980 1.00 90.56 179 GLY A O 1
ATOM 1435 N N . LEU A 1 180 ? 3.805 3.291 8.662 1.00 89.38 180 LEU A N 1
ATOM 1436 C CA . LEU A 1 180 ? 4.787 2.857 9.660 1.00 89.38 180 LEU A CA 1
ATOM 1437 C C . LEU A 1 180 ? 5.486 1.548 9.258 1.00 89.38 180 LEU A C 1
ATOM 1439 O O . LEU A 1 180 ? 6.696 1.422 9.448 1.00 89.38 180 LEU A O 1
ATOM 1443 N N . GLY A 1 181 ? 4.758 0.591 8.674 1.00 90.94 181 GLY A N 1
ATOM 1444 C CA . GLY A 1 181 ? 5.330 -0.656 8.152 1.00 90.94 181 GLY A CA 1
ATOM 1445 C C . GLY A 1 181 ? 6.263 -0.443 6.952 1.00 90.94 181 GLY A C 1
ATOM 1446 O O . GLY A 1 181 ? 7.353 -1.018 6.892 1.00 90.94 181 GLY A O 1
ATOM 1447 N N . VAL A 1 182 ? 5.889 0.437 6.017 1.00 89.75 182 VAL A N 1
ATOM 1448 C CA . VAL A 1 182 ? 6.741 0.798 4.867 1.00 89.75 182 VAL A CA 1
ATOM 1449 C C . VAL A 1 182 ? 8.011 1.507 5.342 1.00 89.75 182 VAL A C 1
ATOM 1451 O O . VAL A 1 182 ? 9.115 1.159 4.929 1.00 89.75 182 VAL A O 1
ATOM 1454 N N . LEU A 1 183 ? 7.887 2.475 6.253 1.00 86.69 183 LEU A N 1
ATOM 1455 C CA . LEU A 1 183 ? 9.039 3.183 6.821 1.00 86.69 183 LEU A CA 1
ATOM 1456 C C . LEU A 1 183 ? 9.971 2.238 7.590 1.00 86.69 183 LEU A C 1
ATOM 1458 O O . LEU A 1 183 ? 11.185 2.426 7.559 1.00 86.69 183 LEU A O 1
ATOM 1462 N N . SER A 1 184 ? 9.417 1.202 8.222 1.00 86.56 184 SER A N 1
ATOM 1463 C CA . SER A 1 184 ? 10.177 0.166 8.927 1.00 86.56 184 SER A CA 1
ATOM 1464 C C . SER A 1 184 ? 11.068 -0.681 8.008 1.00 86.56 184 SER A C 1
ATOM 1466 O O . SER A 1 184 ? 12.165 -1.068 8.406 1.00 86.56 184 SER A O 1
ATOM 1468 N N . SER A 1 185 ? 10.624 -0.959 6.780 1.00 82.62 185 SER A N 1
ATOM 1469 C CA . SER A 1 185 ? 11.359 -1.785 5.806 1.00 82.62 185 SER A CA 1
ATOM 1470 C C . SER A 1 185 ? 12.319 -0.967 4.938 1.00 82.62 185 SER A C 1
ATOM 1472 O O . SER A 1 185 ? 13.420 -1.425 4.634 1.00 82.62 185 SER A O 1
ATOM 1474 N N . VAL A 1 186 ? 11.946 0.266 4.578 1.00 77.38 186 VAL A N 1
ATOM 1475 C CA . VAL A 1 186 ? 12.786 1.171 3.772 1.00 77.38 186 VAL A CA 1
ATOM 1476 C C . VAL A 1 186 ? 13.862 1.864 4.628 1.00 77.38 186 VAL A C 1
ATOM 1478 O O . VAL A 1 186 ? 14.960 2.153 4.145 1.00 77.38 186 VAL A O 1
ATOM 1481 N N . GLY A 1 187 ? 13.576 2.131 5.906 1.00 62.81 187 GLY A N 1
ATOM 1482 C CA . GLY A 1 187 ? 14.454 2.848 6.829 1.00 62.81 187 GLY A CA 1
ATOM 1483 C C . GLY A 1 187 ? 15.562 1.978 7.430 1.00 62.81 187 GLY A C 1
ATOM 1484 O O . GLY A 1 187 ? 15.399 1.404 8.499 1.00 62.81 187 G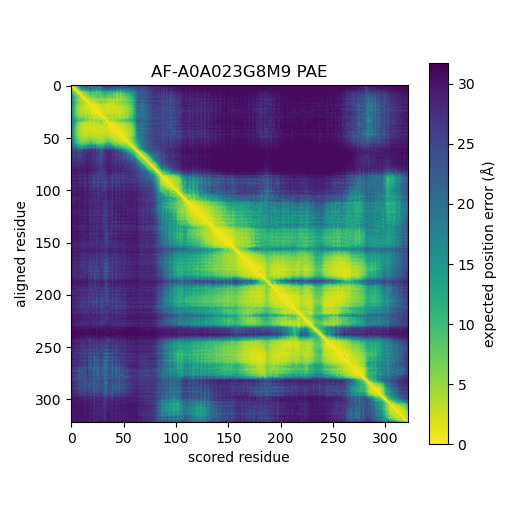LY A O 1
ATOM 1485 N N . LEU A 1 188 ? 16.728 1.940 6.778 1.00 57.69 188 LEU A N 1
ATOM 1486 C CA . LEU A 1 188 ? 18.041 1.615 7.379 1.00 57.69 188 LEU A CA 1
ATOM 1487 C C . LEU A 1 188 ? 18.231 0.209 8.000 1.00 57.69 188 LEU A C 1
ATOM 1489 O O . LEU A 1 188 ? 19.202 -0.009 8.722 1.00 57.69 188 LEU A O 1
ATOM 1493 N N . GLY A 1 189 ? 17.378 -0.771 7.687 1.00 59.84 189 GLY A N 1
ATOM 1494 C CA . GLY A 1 189 ? 17.654 -2.187 7.974 1.00 59.84 189 GLY A CA 1
ATOM 1495 C C . GLY A 1 189 ? 17.391 -2.653 9.410 1.00 59.84 189 GLY A C 1
ATOM 1496 O O . GLY A 1 189 ? 17.837 -3.736 9.784 1.00 59.84 189 GLY A O 1
ATOM 1497 N N . THR A 1 190 ? 16.644 -1.894 10.215 1.00 71.25 190 THR A N 1
ATOM 1498 C CA . THR A 1 190 ? 16.246 -2.310 11.570 1.00 71.25 190 THR A CA 1
ATOM 1499 C C . THR A 1 190 ? 14.725 -2.384 11.710 1.00 71.25 190 THR A C 1
ATOM 1501 O O . THR A 1 190 ? 14.133 -1.765 12.588 1.00 71.25 190 THR A O 1
ATOM 1504 N N . GLY A 1 191 ? 14.063 -3.198 10.879 1.00 74.38 191 GLY A N 1
ATOM 1505 C CA . GLY A 1 191 ? 12.606 -3.388 10.957 1.00 74.38 191 GLY A CA 1
ATOM 1506 C C . GLY A 1 191 ? 12.112 -3.809 12.354 1.00 74.38 191 GLY A C 1
ATOM 1507 O O . GLY A 1 191 ? 11.075 -3.347 12.830 1.00 74.38 191 GLY A O 1
ATOM 1508 N N . LEU A 1 192 ? 12.932 -4.580 13.081 1.00 80.19 192 LEU A N 1
ATOM 1509 C CA . LEU A 1 192 ? 12.711 -4.913 14.493 1.00 80.19 192 LEU A CA 1
ATOM 1510 C C . LEU A 1 192 ? 12.700 -3.676 15.409 1.00 80.19 192 LEU A C 1
ATOM 1512 O O . LEU A 1 192 ? 11.924 -3.612 16.355 1.00 80.19 192 LEU A O 1
ATOM 1516 N N . HIS A 1 193 ? 13.546 -2.685 15.144 1.00 83.00 193 HIS A N 1
ATOM 1517 C CA . HIS A 1 193 ? 13.619 -1.475 15.958 1.00 83.00 193 HIS A CA 1
ATOM 1518 C C . HIS A 1 193 ? 12.349 -0.633 15.808 1.00 83.00 193 HIS A C 1
ATOM 1520 O O . HIS A 1 193 ? 11.792 -0.176 16.801 1.00 83.00 193 HIS A O 1
ATOM 1526 N N . THR A 1 194 ? 11.827 -0.485 14.589 1.00 85.50 194 THR A N 1
ATOM 1527 C CA . THR A 1 194 ? 10.549 0.214 14.375 1.00 85.50 194 THR A CA 1
ATOM 1528 C C . THR A 1 194 ? 9.380 -0.539 15.009 1.00 85.50 194 THR A C 1
ATOM 1530 O O . THR A 1 194 ? 8.499 0.093 15.588 1.00 85.50 194 THR A O 1
ATOM 1533 N N . PHE A 1 195 ? 9.389 -1.878 14.965 1.00 86.50 195 PHE A N 1
ATOM 1534 C CA . PHE A 1 195 ? 8.419 -2.689 15.703 1.00 86.50 195 PHE A CA 1
ATOM 1535 C C . PHE A 1 195 ? 8.446 -2.364 17.202 1.00 86.50 195 PHE A C 1
ATOM 1537 O O . PHE A 1 195 ? 7.400 -2.073 17.776 1.00 86.50 195 PHE A O 1
ATOM 1544 N N . LEU A 1 196 ? 9.631 -2.346 17.821 1.00 87.19 196 LEU A N 1
ATOM 1545 C CA . LEU A 1 196 ? 9.798 -2.068 19.252 1.00 87.19 196 LEU A CA 1
ATOM 1546 C C . LEU A 1 196 ? 9.431 -0.635 19.662 1.00 87.19 196 LEU A C 1
ATOM 1548 O O . LEU A 1 196 ? 9.128 -0.417 20.829 1.00 87.19 196 LEU A O 1
ATOM 1552 N N . LEU A 1 197 ? 9.461 0.332 18.743 1.00 87.12 197 LEU A N 1
ATOM 1553 C CA . LEU A 1 197 ? 9.123 1.727 19.046 1.00 87.12 197 LEU A CA 1
ATOM 1554 C C . LEU A 1 197 ? 7.640 2.059 18.872 1.00 87.12 197 LEU A C 1
ATOM 1556 O O . LEU A 1 197 ? 7.145 2.942 19.565 1.00 87.12 197 LEU A O 1
ATOM 1560 N N . TYR A 1 198 ? 6.939 1.381 17.961 1.00 88.69 198 TYR A N 1
ATOM 1561 C CA . TYR A 1 198 ? 5.557 1.731 17.618 1.00 88.69 198 TYR A CA 1
ATOM 1562 C C . TYR A 1 198 ? 4.575 0.603 17.934 1.00 88.69 198 TYR A C 1
ATOM 1564 O O . TYR A 1 198 ? 3.750 0.729 18.838 1.00 88.69 198 TYR A O 1
ATOM 1572 N N . LEU A 1 199 ? 4.666 -0.523 17.218 1.00 90.69 199 LEU A N 1
ATOM 1573 C CA . LEU A 1 199 ? 3.678 -1.597 17.342 1.00 90.69 199 LEU A CA 1
ATOM 1574 C C . LEU A 1 199 ? 3.800 -2.349 18.679 1.00 90.69 199 LEU A C 1
ATOM 1576 O O . LEU A 1 199 ? 2.791 -2.656 19.304 1.00 90.69 199 LEU A O 1
ATOM 1580 N N . GLY A 1 200 ? 5.022 -2.612 19.142 1.00 91.25 200 GLY A N 1
ATOM 1581 C CA . GLY A 1 200 ? 5.293 -3.306 20.402 1.00 91.25 200 GLY A CA 1
ATOM 1582 C C . GLY A 1 200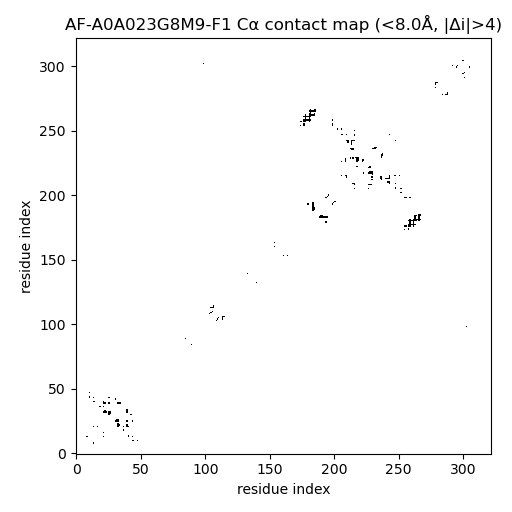 ? 4.685 -2.596 21.620 1.00 91.25 200 GLY A C 1
ATOM 1583 O O . GLY A 1 200 ? 3.884 -3.215 22.322 1.00 91.25 200 GLY A O 1
ATOM 1584 N N . PRO A 1 201 ? 4.992 -1.305 21.857 1.00 92.19 201 PRO A N 1
ATOM 1585 C CA . PRO A 1 201 ? 4.409 -0.531 22.951 1.00 92.19 201 PRO A CA 1
ATOM 1586 C C . PRO A 1 201 ? 2.887 -0.428 22.860 1.00 92.19 201 PRO A C 1
ATOM 1588 O O . PRO A 1 201 ? 2.216 -0.510 23.883 1.00 92.19 201 PRO A O 1
ATOM 1591 N N . HIS A 1 202 ? 2.328 -0.326 21.650 1.00 91.25 202 HIS A N 1
ATOM 1592 C CA . HIS A 1 202 ? 0.879 -0.310 21.455 1.00 91.25 202 HIS A CA 1
ATOM 1593 C C . HIS A 1 202 ? 0.219 -1.631 21.886 1.00 91.25 202 HIS A C 1
ATOM 1595 O O . HIS A 1 202 ? -0.740 -1.622 22.658 1.00 91.25 202 HIS A O 1
ATOM 1601 N N . ILE A 1 203 ? 0.763 -2.778 21.457 1.00 93.38 203 ILE A N 1
ATOM 1602 C CA . ILE A 1 203 ? 0.268 -4.099 21.875 1.00 93.38 203 ILE A CA 1
ATOM 1603 C C . ILE A 1 203 ? 0.409 -4.267 23.391 1.00 93.38 203 ILE A C 1
ATOM 1605 O O . ILE A 1 203 ? -0.514 -4.763 24.040 1.00 93.38 203 ILE A O 1
ATOM 1609 N N . ALA A 1 204 ? 1.532 -3.835 23.969 1.00 92.31 204 ALA A N 1
ATOM 1610 C CA . ALA A 1 204 ? 1.763 -3.908 25.408 1.00 92.31 204 ALA A CA 1
ATOM 1611 C C . ALA A 1 204 ? 0.755 -3.057 26.196 1.00 92.31 204 ALA A C 1
ATOM 1613 O O . ALA A 1 204 ? 0.167 -3.560 27.151 1.00 92.31 204 ALA A O 1
ATOM 1614 N N . ALA A 1 205 ? 0.496 -1.819 25.765 1.00 91.50 205 ALA A N 1
ATOM 1615 C CA . ALA A 1 205 ? -0.476 -0.926 26.396 1.00 91.50 205 ALA A CA 1
ATOM 1616 C C . ALA A 1 205 ? -1.899 -1.503 26.351 1.00 91.50 205 ALA A C 1
ATOM 1618 O O . ALA A 1 205 ? -2.581 -1.547 27.372 1.00 91.50 205 ALA A O 1
ATOM 1619 N N . VAL A 1 206 ? -2.324 -2.030 25.196 1.00 91.62 206 VAL A N 1
ATOM 1620 C CA . VAL A 1 206 ? -3.633 -2.687 25.043 1.00 91.62 206 VAL A CA 1
ATOM 1621 C C . VAL A 1 206 ? -3.738 -3.943 25.908 1.00 91.62 206 VAL A C 1
ATOM 1623 O O . VAL A 1 206 ? -4.782 -4.194 26.504 1.00 91.62 206 VAL A O 1
ATOM 1626 N N . THR A 1 207 ? -2.664 -4.729 26.000 1.00 91.88 207 THR A N 1
ATOM 1627 C CA . THR A 1 207 ? -2.631 -5.942 26.829 1.00 91.88 207 THR A CA 1
ATOM 1628 C C . THR A 1 207 ? -2.716 -5.604 28.316 1.00 91.88 207 THR A C 1
ATOM 1630 O O . THR A 1 207 ? -3.471 -6.249 29.040 1.00 91.88 207 THR A O 1
ATOM 1633 N N . LEU A 1 208 ? -1.972 -4.590 28.767 1.00 90.00 208 LEU A N 1
ATOM 1634 C CA . LEU A 1 208 ? -1.982 -4.137 30.156 1.00 90.00 208 LEU A CA 1
ATOM 1635 C C . LEU A 1 208 ? -3.368 -3.618 30.546 1.00 90.00 208 LEU A C 1
ATOM 1637 O O . LEU A 1 208 ? -3.958 -4.123 31.497 1.00 90.00 208 LEU A O 1
ATOM 1641 N N . ALA A 1 209 ? -3.930 -2.712 29.744 1.00 89.19 209 ALA A N 1
ATOM 1642 C CA . ALA A 1 209 ? -5.270 -2.187 29.973 1.00 89.19 209 ALA A CA 1
ATOM 1643 C C . ALA A 1 209 ? -6.336 -3.291 29.934 1.00 89.19 209 ALA A C 1
ATOM 1645 O O . ALA A 1 209 ? -7.260 -3.290 30.737 1.00 89.19 209 ALA A O 1
ATOM 1646 N N . ALA A 1 210 ? -6.198 -4.290 29.056 1.00 89.75 210 ALA A N 1
ATOM 1647 C CA . ALA A 1 210 ? -7.128 -5.414 29.029 1.00 89.75 210 ALA A CA 1
ATOM 1648 C C . ALA A 1 210 ? -7.098 -6.246 30.322 1.00 89.75 210 ALA A C 1
ATOM 1650 O O . ALA A 1 210 ? -8.138 -6.739 30.760 1.00 89.75 210 ALA A O 1
ATOM 1651 N N . HIS A 1 211 ? -5.925 -6.396 30.943 1.00 87.81 211 HIS A N 1
ATOM 1652 C CA . HIS A 1 211 ? -5.787 -7.085 32.224 1.00 87.81 211 HIS A CA 1
ATOM 1653 C C . HIS A 1 211 ? -6.262 -6.243 33.413 1.00 87.81 211 HIS A C 1
ATOM 1655 O O . HIS A 1 211 ? -6.858 -6.809 34.326 1.00 87.81 211 HIS A O 1
ATOM 1661 N N . GLU A 1 212 ? -6.044 -4.928 33.395 1.00 87.06 212 GLU A N 1
ATOM 1662 C CA . GLU A 1 212 ? -6.518 -4.007 34.438 1.00 87.06 212 GLU A CA 1
ATOM 1663 C C . GLU A 1 212 ? -8.041 -3.834 34.399 1.00 87.06 212 GLU A C 1
ATOM 1665 O O . GLU A 1 212 ? -8.698 -3.901 35.435 1.00 87.06 212 GLU A O 1
ATOM 1670 N N . CYS A 1 213 ? -8.616 -3.680 33.204 1.00 85.31 213 CYS A N 1
ATOM 1671 C CA . CYS A 1 213 ? -10.048 -3.457 33.014 1.00 85.31 213 CYS A CA 1
ATOM 1672 C C . CYS A 1 213 ? -10.876 -4.754 32.955 1.00 85.31 213 CYS A C 1
ATOM 1674 O O . CYS A 1 213 ? -12.102 -4.697 32.918 1.00 85.31 213 CYS A O 1
ATOM 1676 N N . GLY A 1 214 ? -10.242 -5.927 32.831 1.00 84.88 214 GLY A N 1
ATOM 1677 C CA . GLY A 1 214 ? -10.946 -7.201 32.620 1.00 84.88 214 GLY A CA 1
ATOM 1678 C C . GLY A 1 214 ? -11.695 -7.307 31.278 1.00 84.88 214 GLY A C 1
ATOM 1679 O O . GLY A 1 214 ? -12.452 -8.253 31.058 1.00 84.88 214 GLY A O 1
ATOM 1680 N N . SER A 1 215 ? -11.484 -6.366 30.352 1.00 86.00 215 SER A N 1
ATOM 1681 C CA . SER A 1 215 ? -12.168 -6.291 29.058 1.00 86.00 215 SER A CA 1
ATOM 1682 C C . SER A 1 215 ? -11.263 -5.704 27.971 1.00 86.00 215 SER A C 1
ATOM 1684 O O . SER A 1 215 ? -10.335 -4.961 28.259 1.00 86.00 215 SER A O 1
ATOM 1686 N N . VAL A 1 216 ? -11.546 -6.027 26.706 1.00 85.88 216 VAL A N 1
ATOM 1687 C CA . VAL A 1 216 ? -10.901 -5.407 25.525 1.00 85.88 216 VAL A CA 1
ATOM 1688 C C . VAL A 1 216 ? -11.802 -4.364 24.852 1.00 85.88 216 VAL A C 1
ATOM 1690 O O . VAL A 1 216 ? -11.439 -3.799 23.817 1.00 85.88 216 VAL A O 1
ATOM 1693 N N . ASP A 1 217 ? -12.997 -4.157 25.407 1.00 87.31 217 ASP A N 1
ATOM 1694 C CA . ASP A 1 217 ? -14.021 -3.262 24.881 1.00 87.31 217 ASP A CA 1
ATOM 1695 C C . ASP A 1 217 ? -13.829 -1.865 25.480 1.00 87.31 217 ASP A C 1
ATOM 1697 O O . ASP A 1 217 ? -14.479 -1.483 26.452 1.00 87.31 217 ASP A O 1
ATOM 1701 N N . PHE A 1 218 ? -12.875 -1.123 24.915 1.00 87.62 218 PHE A N 1
ATOM 1702 C CA . PHE A 1 218 ? -12.582 0.258 25.305 1.00 87.62 218 PHE A CA 1
ATOM 1703 C C . PHE A 1 218 ? -13.564 1.239 24.638 1.00 87.62 218 PHE A C 1
ATOM 1705 O O . PHE A 1 218 ? -13.870 1.069 23.452 1.00 87.62 218 PHE A O 1
ATOM 1712 N N . PRO A 1 219 ? -14.047 2.270 25.352 1.00 85.00 219 PRO A N 1
ATOM 1713 C CA . PRO A 1 219 ? -14.965 3.261 24.799 1.00 85.00 219 PRO A CA 1
ATOM 1714 C C . PRO A 1 219 ? -14.301 4.138 23.715 1.00 85.00 219 PRO A C 1
ATOM 1716 O O . PRO A 1 219 ? -13.180 4.625 23.874 1.00 85.00 219 PRO A O 1
ATOM 1719 N N . GLU A 1 220 ? -15.018 4.367 22.608 1.00 82.38 220 GLU A N 1
ATOM 1720 C CA . GLU A 1 220 ? -14.641 5.278 21.513 1.00 82.38 220 GLU A CA 1
ATOM 1721 C C . GLU A 1 220 ? -15.646 6.450 21.449 1.00 82.38 220 GLU A C 1
ATOM 1723 O O . GLU A 1 220 ? -16.842 6.182 21.281 1.00 82.38 220 GLU A O 1
ATOM 1728 N N . PRO A 1 221 ? -15.229 7.738 21.495 1.00 72.75 221 PRO A N 1
ATOM 1729 C CA . PRO A 1 221 ? -13.891 8.289 21.809 1.00 72.75 221 PRO A CA 1
ATOM 1730 C C . PRO A 1 221 ? -13.581 8.212 23.323 1.00 72.75 221 PRO A C 1
ATOM 1732 O O . PRO A 1 221 ? -14.537 8.304 24.096 1.00 72.75 221 PRO A O 1
ATOM 1735 N N . PRO A 1 222 ? -12.313 8.050 23.785 1.00 81.12 222 PRO A N 1
ATOM 1736 C CA . PRO A 1 222 ? -11.050 8.566 23.212 1.00 81.12 222 PRO A CA 1
ATOM 1737 C C . PRO A 1 222 ? -10.047 7.536 22.635 1.00 81.12 222 PRO A C 1
ATOM 1739 O O . PRO A 1 222 ? -8.966 7.915 22.187 1.00 81.12 222 PRO A O 1
ATOM 1742 N N . TYR A 1 223 ? -10.376 6.245 22.606 1.00 76.94 223 TYR A N 1
ATOM 1743 C CA . TYR A 1 223 ? -9.522 5.215 21.994 1.00 76.94 223 TYR A CA 1
ATOM 1744 C C . TYR A 1 223 ? -9.272 5.503 20.490 1.00 76.94 223 TYR A C 1
ATOM 1746 O O . TYR A 1 223 ? -10.230 5.861 19.791 1.00 76.94 223 TYR A O 1
ATOM 1754 N N . PRO A 1 224 ? -8.044 5.351 19.935 1.00 77.38 224 PRO A N 1
ATOM 1755 C CA . PRO A 1 224 ? -6.864 4.641 20.457 1.00 77.38 224 PRO A CA 1
ATOM 1756 C C . PRO A 1 224 ? -5.801 5.499 21.174 1.00 77.38 224 PRO A C 1
ATOM 1758 O O . PRO A 1 224 ? -4.776 4.942 21.564 1.00 77.38 224 PRO A O 1
ATOM 1761 N N . ASP A 1 225 ? -6.004 6.812 21.321 1.00 81.44 225 ASP A N 1
ATOM 1762 C CA . ASP A 1 225 ? -4.994 7.723 21.891 1.00 81.44 225 ASP A CA 1
ATOM 1763 C C . ASP A 1 225 ? -4.875 7.566 23.416 1.00 81.44 225 ASP A C 1
ATOM 1765 O O . ASP A 1 225 ? -3.776 7.570 23.969 1.00 81.44 225 ASP A O 1
ATOM 1769 N N . GLU A 1 226 ? -6.009 7.352 24.086 1.00 83.81 226 GLU A N 1
ATOM 1770 C CA . GLU A 1 226 ? -6.091 7.071 25.520 1.00 83.81 226 GLU A CA 1
ATOM 1771 C C . GLU A 1 226 ? -6.940 5.813 25.752 1.00 83.81 226 GLU A C 1
ATOM 1773 O O . GLU A 1 226 ? -8.033 5.670 25.195 1.00 83.81 226 GLU A O 1
ATOM 1778 N N . ILE A 1 227 ? -6.437 4.874 26.564 1.00 87.56 227 ILE A N 1
ATOM 1779 C CA . ILE A 1 227 ? -7.135 3.623 26.888 1.00 87.56 227 ILE A CA 1
ATOM 1780 C C . ILE A 1 227 ? -7.773 3.765 28.272 1.00 87.56 227 ILE A C 1
ATOM 1782 O O . ILE A 1 227 ? -7.073 3.782 29.280 1.00 87.56 227 ILE A O 1
ATOM 1786 N N . ILE A 1 228 ? -9.102 3.873 28.307 1.00 86.19 228 ILE A N 1
ATOM 1787 C CA . ILE A 1 228 ? -9.902 4.018 29.532 1.00 86.19 228 ILE A CA 1
ATOM 1788 C C . ILE A 1 228 ? -10.735 2.746 29.730 1.00 86.19 228 ILE A C 1
ATOM 1790 O O . ILE A 1 228 ? -11.225 2.166 28.759 1.00 86.19 228 ILE A O 1
ATOM 1794 N N . CYS A 1 229 ? -10.897 2.300 30.976 1.00 85.50 229 CYS A N 1
ATOM 1795 C CA . CYS A 1 229 ? -11.757 1.159 31.281 1.00 85.50 229 CYS A CA 1
ATOM 1796 C C . CYS A 1 229 ? -13.246 1.494 31.066 1.00 85.50 229 CYS A C 1
ATOM 1798 O O . CYS A 1 229 ? -13.663 2.617 31.352 1.00 85.50 229 CYS A O 1
ATOM 1800 N N . PRO A 1 230 ? -14.060 0.542 30.576 1.00 83.62 230 PRO A N 1
ATOM 1801 C CA . PRO A 1 230 ? -15.504 0.725 30.461 1.00 83.62 230 PRO A CA 1
ATOM 1802 C C . PRO A 1 230 ? -16.180 0.777 31.841 1.00 83.62 230 PRO A C 1
ATOM 1804 O O . PRO A 1 230 ? -15.713 0.145 32.787 1.00 83.62 230 PRO A O 1
ATOM 1807 N N . ASP A 1 231 ? -17.315 1.476 31.935 1.00 77.88 231 ASP A N 1
ATOM 1808 C CA . ASP A 1 231 ? -18.102 1.559 33.170 1.00 77.88 231 ASP A CA 1
ATOM 1809 C C . ASP A 1 231 ? -18.632 0.177 33.610 1.00 77.88 231 ASP A C 1
ATOM 1811 O O . ASP A 1 231 ? -19.028 -0.651 32.777 1.00 77.88 231 ASP A O 1
ATOM 1815 N N . GLU A 1 232 ? -18.730 -0.019 34.933 1.00 64.19 232 GLU A N 1
ATOM 1816 C CA . GLU A 1 232 ? -19.156 -1.223 35.688 1.00 64.19 232 GLU A CA 1
ATOM 1817 C C . GLU A 1 232 ? -20.474 -1.882 35.210 1.00 64.19 232 GLU A C 1
ATOM 1819 O O . GLU A 1 232 ? -20.813 -2.991 35.615 1.00 64.19 232 GLU A O 1
ATOM 1824 N N . SER A 1 233 ? -21.244 -1.207 34.352 1.00 57.62 233 SER A N 1
ATOM 1825 C CA . SER A 1 233 ? -22.527 -1.669 33.799 1.00 57.62 233 SER A CA 1
ATOM 1826 C C . SER A 1 233 ? -22.405 -2.475 32.497 1.00 57.62 233 SER A C 1
ATOM 1828 O O . SER A 1 233 ? -23.402 -2.992 31.986 1.00 57.62 233 SER A O 1
ATOM 1830 N N . SER A 1 234 ? -21.194 -2.603 31.953 1.00 56.75 234 SER A N 1
ATOM 1831 C CA . SER A 1 234 ? -20.940 -3.324 30.704 1.00 56.75 234 SER A CA 1
ATOM 1832 C C . SER A 1 234 ? -20.855 -4.839 30.952 1.00 56.75 234 SER A C 1
ATOM 1834 O O . SER A 1 234 ? -20.198 -5.257 31.909 1.00 56.75 234 SER A O 1
ATOM 1836 N N . PRO A 1 235 ? -21.462 -5.701 30.108 1.00 51.91 235 PRO A N 1
ATOM 1837 C CA . PRO A 1 235 ? -21.406 -7.154 30.270 1.00 51.91 235 PRO A CA 1
ATOM 1838 C C . PRO A 1 235 ? -19.968 -7.656 30.044 1.00 51.91 235 PRO A C 1
ATOM 1840 O O . PRO A 1 235 ? -19.548 -7.927 28.923 1.00 51.91 235 PRO A O 1
ATOM 1843 N N . GLY A 1 236 ? -19.199 -7.728 31.131 1.00 53.84 236 GLY A N 1
ATOM 1844 C CA . GLY A 1 236 ? -17.762 -8.019 31.137 1.00 53.84 236 GLY A CA 1
ATOM 1845 C C . GLY A 1 236 ? -16.969 -7.233 32.188 1.00 53.84 236 GLY A C 1
ATOM 1846 O O . GLY A 1 236 ? -15.868 -7.650 32.523 1.00 53.84 236 GLY A O 1
ATOM 1847 N N . ALA A 1 237 ? -17.536 -6.150 32.737 1.00 52.31 237 ALA A N 1
ATOM 1848 C CA . ALA A 1 237 ? -16.922 -5.347 33.800 1.00 52.31 237 ALA A CA 1
ATOM 1849 C C . ALA A 1 237 ? -17.071 -5.981 35.199 1.00 52.31 237 ALA A C 1
ATOM 1851 O O . ALA A 1 237 ? -16.318 -5.668 36.114 1.00 52.31 237 ALA A O 1
ATOM 1852 N N . SER A 1 238 ? -17.994 -6.932 35.372 1.00 51.00 238 SER A N 1
ATOM 1853 C CA . SER A 1 238 ? -18.206 -7.626 36.645 1.00 51.00 238 SER A CA 1
ATOM 1854 C C . SER A 1 238 ? -17.730 -9.080 36.580 1.00 51.00 238 SER A C 1
ATOM 1856 O O . SER A 1 238 ? -18.429 -9.951 36.066 1.00 51.00 238 SER A O 1
ATOM 1858 N N . GLY A 1 239 ? -16.559 -9.351 37.162 1.00 49.19 239 GLY A N 1
ATOM 1859 C CA . GLY A 1 239 ? -16.204 -10.688 37.649 1.00 49.19 239 GLY A CA 1
ATOM 1860 C C . GLY A 1 239 ? -14.982 -11.340 37.006 1.00 49.19 239 GLY A C 1
ATOM 1861 O O . GLY A 1 239 ? -15.125 -12.170 36.112 1.00 49.19 239 GLY A O 1
ATOM 1862 N N . GLY A 1 240 ? -13.795 -11.024 37.542 1.00 54.69 240 GLY A N 1
ATOM 1863 C CA . GLY A 1 240 ? -12.699 -11.959 37.874 1.00 54.69 240 GLY A CA 1
ATOM 1864 C C . GLY A 1 240 ? -12.162 -12.936 36.820 1.00 54.69 240 GLY A C 1
ATOM 1865 O O . GLY A 1 240 ? -11.340 -13.785 37.161 1.00 54.69 240 GLY A O 1
ATOM 1866 N N . THR A 1 241 ? -12.603 -12.866 35.568 1.00 63.91 241 THR A N 1
ATOM 1867 C CA . THR A 1 241 ? -12.200 -13.811 34.529 1.00 63.91 241 THR A CA 1
ATOM 1868 C C . THR A 1 241 ? -10.999 -13.221 33.799 1.00 63.91 241 THR A C 1
ATOM 1870 O O . THR A 1 241 ? -11.124 -12.141 33.220 1.00 63.91 241 THR A O 1
ATOM 1873 N N . PRO A 1 242 ? -9.827 -13.879 33.811 1.00 67.31 242 PRO A N 1
ATOM 1874 C CA . PRO A 1 242 ? -8.656 -13.350 33.130 1.00 67.31 242 PRO A CA 1
ATOM 1875 C C . PRO A 1 242 ? -8.954 -13.214 31.635 1.00 67.31 242 PRO A C 1
ATOM 1877 O O . PRO A 1 242 ? -9.399 -14.167 30.988 1.00 67.31 242 PRO A O 1
ATOM 1880 N N . VAL A 1 243 ? -8.704 -12.028 31.077 1.00 80.44 243 VAL A N 1
ATOM 1881 C CA . VAL A 1 243 ? -8.805 -11.818 29.633 1.00 80.44 243 VAL A CA 1
ATOM 1882 C C . VAL A 1 243 ? -7.810 -12.745 28.942 1.00 80.44 243 VAL A C 1
ATOM 1884 O O . VAL A 1 243 ? -6.607 -12.697 29.190 1.00 80.44 243 VAL A O 1
ATOM 1887 N N . GLY A 1 244 ? -8.315 -13.625 28.077 1.00 85.88 244 GLY A N 1
ATOM 1888 C CA . GLY A 1 244 ? -7.464 -14.537 27.321 1.00 85.88 244 GLY A CA 1
ATOM 1889 C C . GLY A 1 244 ? -6.603 -13.789 26.301 1.00 85.88 244 GLY A C 1
ATOM 1890 O O . GLY A 1 244 ? -7.093 -12.888 25.619 1.00 85.88 244 GLY A O 1
ATOM 1891 N N . ILE A 1 245 ? -5.354 -14.234 26.115 1.00 87.12 245 ILE A N 1
ATOM 1892 C CA . ILE A 1 245 ? -4.416 -13.700 25.105 1.00 87.12 245 ILE A CA 1
ATOM 1893 C C . ILE A 1 245 ? -5.070 -13.595 23.720 1.00 87.12 245 ILE A C 1
ATOM 1895 O O . ILE A 1 245 ? -4.875 -12.613 23.013 1.00 87.12 245 ILE A O 1
ATOM 1899 N N . LEU A 1 246 ? -5.891 -14.576 23.330 1.00 88.19 246 LEU A N 1
ATOM 1900 C CA . LEU A 1 246 ? -6.569 -14.576 22.029 1.00 88.19 246 LEU A CA 1
ATOM 1901 C C . LEU A 1 246 ? -7.561 -13.413 21.875 1.00 88.19 246 LEU A C 1
ATOM 1903 O O . LEU A 1 246 ? -7.726 -12.900 20.769 1.00 88.19 246 LEU A O 1
ATOM 1907 N N . LYS A 1 247 ? -8.189 -12.968 22.972 1.00 89.19 247 LYS A N 1
ATOM 1908 C CA . LYS A 1 247 ? -9.107 -11.822 22.971 1.00 89.19 247 LYS A CA 1
ATOM 1909 C C . LYS A 1 247 ? -8.336 -10.525 22.717 1.00 89.19 247 LYS A C 1
ATOM 1911 O O . LYS A 1 247 ? -8.753 -9.720 21.890 1.00 89.19 247 LYS A O 1
ATOM 1916 N N . VAL A 1 248 ? -7.168 -10.383 23.345 1.00 90.69 248 VAL A N 1
ATOM 1917 C CA . VAL A 1 248 ? -6.246 -9.257 23.127 1.00 90.69 248 VAL A CA 1
ATOM 1918 C C . VAL A 1 248 ? -5.685 -9.274 21.704 1.00 90.69 248 VAL A C 1
ATOM 1920 O O . VAL A 1 248 ? -5.776 -8.275 20.995 1.00 90.69 248 VAL A O 1
ATOM 1923 N N . MET A 1 249 ? -5.197 -10.425 21.233 1.00 89.56 249 MET A N 1
ATOM 1924 C CA . MET A 1 249 ? -4.674 -10.583 19.869 1.00 89.56 249 MET A CA 1
ATOM 1925 C C . MET A 1 249 ? -5.737 -10.278 18.811 1.00 89.56 249 MET A C 1
ATOM 1927 O O . MET A 1 249 ? -5.426 -9.678 17.788 1.00 89.56 249 MET A O 1
ATOM 1931 N N . SER A 1 250 ? -7.004 -10.632 19.058 1.00 91.00 250 SER A N 1
ATOM 1932 C CA . SER A 1 250 ? -8.107 -10.278 18.160 1.00 91.00 250 SER A CA 1
ATOM 1933 C C . SER A 1 250 ? -8.410 -8.776 18.144 1.00 91.00 250 SER A C 1
ATOM 1935 O O . SER A 1 250 ? -8.926 -8.296 17.134 1.00 91.00 250 SER A O 1
ATOM 1937 N N . LYS A 1 251 ? -8.112 -8.042 19.224 1.00 90.88 251 LYS A N 1
ATOM 1938 C CA . LYS A 1 251 ? -8.312 -6.589 19.306 1.00 90.88 251 LYS A CA 1
ATOM 1939 C C . LYS A 1 251 ? -7.257 -5.832 18.497 1.00 90.88 251 LYS A C 1
ATOM 1941 O O . LYS A 1 251 ? -7.645 -4.979 17.714 1.00 90.88 251 LYS A O 1
ATOM 1946 N N . VAL A 1 252 ? -5.980 -6.215 18.607 1.00 93.31 252 VAL A N 1
ATOM 1947 C CA . VAL A 1 252 ? -4.837 -5.575 17.908 1.00 93.31 252 VAL A CA 1
ATOM 1948 C C . VAL A 1 252 ? -4.538 -6.154 16.514 1.00 93.31 252 VAL A C 1
ATOM 1950 O O . VAL A 1 252 ? -3.515 -5.852 15.892 1.00 93.31 252 VAL A O 1
ATOM 1953 N N . ARG A 1 253 ? -5.387 -7.068 16.022 1.00 94.19 253 ARG A N 1
ATOM 1954 C CA . ARG A 1 253 ? -5.111 -7.837 14.796 1.00 94.19 253 ARG A CA 1
ATOM 1955 C C . ARG A 1 253 ? -4.989 -6.955 13.559 1.00 94.19 253 ARG A C 1
ATOM 1957 O O . ARG A 1 253 ? -4.251 -7.299 12.640 1.00 94.19 253 ARG A O 1
ATOM 1964 N N . LEU A 1 254 ? -5.766 -5.875 13.496 1.00 92.25 254 LEU A N 1
ATOM 1965 C CA . LEU A 1 254 ? -5.881 -5.069 12.288 1.00 92.25 254 LEU A CA 1
ATOM 1966 C C . LEU A 1 254 ? -4.676 -4.133 12.172 1.00 92.25 254 LEU A C 1
ATOM 1968 O O . LEU A 1 254 ? -4.103 -4.016 11.098 1.00 92.25 254 LEU A O 1
ATOM 1972 N N . GLU A 1 255 ? -4.244 -3.571 13.294 1.00 92.31 255 GLU A N 1
ATOM 1973 C CA . GLU A 1 255 ? -3.018 -2.809 13.502 1.00 92.31 255 GLU A CA 1
ATOM 1974 C C . GLU A 1 255 ? -1.807 -3.635 13.067 1.00 92.31 255 GLU A C 1
ATOM 1976 O O . GLU A 1 255 ? -1.035 -3.217 12.204 1.00 92.31 255 GLU A O 1
ATOM 1981 N N . ALA A 1 256 ? -1.692 -4.855 13.604 1.00 92.69 256 ALA A N 1
ATOM 1982 C CA . ALA A 1 256 ? -0.598 -5.765 13.287 1.00 92.69 256 ALA A CA 1
ATOM 1983 C C . ALA A 1 256 ? -0.608 -6.199 11.812 1.00 92.69 256 ALA A C 1
ATOM 1985 O O . ALA A 1 256 ? 0.445 -6.253 11.175 1.00 92.69 256 ALA A O 1
ATOM 1986 N N . PHE A 1 257 ? -1.787 -6.478 11.245 1.00 94.31 257 PHE A N 1
ATOM 1987 C CA . PHE A 1 257 ? -1.911 -6.866 9.841 1.00 94.31 257 PHE A CA 1
ATOM 1988 C C . PHE A 1 257 ? -1.593 -5.710 8.887 1.00 94.31 257 PHE A C 1
ATOM 1990 O O . PHE A 1 257 ? -0.857 -5.908 7.925 1.00 94.31 257 PHE A O 1
ATOM 1997 N N . MET A 1 258 ? -2.104 -4.503 9.151 1.00 94.19 258 MET A N 1
ATOM 1998 C CA . MET A 1 258 ? -1.815 -3.310 8.345 1.00 94.19 258 MET A CA 1
ATOM 1999 C C . MET A 1 258 ? -0.334 -2.943 8.406 1.00 94.19 258 MET A C 1
ATOM 2001 O O . MET A 1 258 ? 0.267 -2.644 7.375 1.00 94.19 258 MET A O 1
ATOM 2005 N N . TRP A 1 259 ? 0.275 -3.044 9.588 1.00 93.25 259 TRP A N 1
ATOM 2006 C CA . TRP A 1 259 ? 1.714 -2.875 9.741 1.00 93.25 259 TRP A CA 1
ATOM 2007 C C . TRP A 1 259 ? 2.499 -3.911 8.923 1.00 93.25 259 TRP A C 1
ATOM 2009 O O . TRP A 1 259 ? 3.341 -3.530 8.111 1.00 93.25 259 TRP A O 1
ATOM 2019 N N . GLY A 1 260 ? 2.164 -5.201 9.043 1.00 91.88 260 GLY A N 1
ATOM 2020 C CA . GLY A 1 260 ? 2.801 -6.268 8.262 1.00 91.88 260 GLY A CA 1
ATOM 2021 C C . GLY A 1 260 ? 2.615 -6.112 6.747 1.00 91.88 260 GLY A C 1
ATOM 2022 O O . GLY A 1 260 ? 3.550 -6.344 5.980 1.00 91.88 260 GLY A O 1
ATOM 2023 N N . ALA A 1 261 ? 1.441 -5.652 6.301 1.00 93.69 261 ALA A N 1
ATOM 2024 C CA . ALA A 1 261 ? 1.188 -5.313 4.902 1.00 93.69 261 ALA A CA 1
ATOM 2025 C C . ALA A 1 261 ? 2.083 -4.156 4.432 1.00 93.69 261 ALA A C 1
ATOM 2027 O O . ALA A 1 261 ? 2.649 -4.216 3.341 1.00 93.69 261 ALA A O 1
ATOM 2028 N N . GLY A 1 262 ? 2.265 -3.133 5.269 1.00 92.44 262 GLY A N 1
ATOM 2029 C CA . GLY A 1 262 ? 3.206 -2.045 5.021 1.00 92.44 262 GLY A CA 1
ATOM 2030 C C . GLY A 1 262 ? 4.648 -2.526 4.873 1.00 92.44 262 GLY A C 1
ATOM 2031 O O . GLY A 1 262 ? 5.333 -2.134 3.930 1.00 92.44 262 GLY A O 1
ATOM 2032 N N . THR A 1 263 ? 5.103 -3.420 5.751 1.00 91.38 263 THR A N 1
ATOM 2033 C CA . THR A 1 263 ? 6.439 -4.028 5.654 1.00 91.38 263 THR A CA 1
ATOM 2034 C C . THR A 1 263 ? 6.617 -4.771 4.331 1.00 91.38 263 THR A C 1
ATOM 2036 O O . THR A 1 263 ? 7.588 -4.524 3.620 1.00 91.38 263 THR A O 1
ATOM 2039 N N . ALA A 1 264 ? 5.641 -5.597 3.941 1.00 90.38 264 ALA A N 1
ATOM 2040 C CA . ALA A 1 264 ? 5.682 -6.320 2.670 1.00 90.38 264 ALA A CA 1
ATOM 2041 C C . ALA A 1 264 ? 5.738 -5.373 1.454 1.00 90.38 264 ALA A C 1
ATOM 2043 O O . ALA A 1 264 ? 6.444 -5.640 0.482 1.00 90.38 264 ALA A O 1
ATOM 2044 N N . LEU A 1 265 ? 5.021 -4.244 1.510 1.00 89.88 265 LEU A N 1
ATOM 2045 C CA . LEU A 1 265 ? 5.057 -3.220 0.463 1.00 89.88 265 LEU A CA 1
ATOM 2046 C C . LEU A 1 265 ? 6.412 -2.507 0.380 1.00 89.88 265 LEU A C 1
ATOM 2048 O O . LEU A 1 265 ? 6.889 -2.243 -0.723 1.00 89.88 265 LEU A O 1
ATOM 2052 N N . GLY A 1 266 ? 7.044 -2.188 1.510 1.00 88.00 266 GLY A N 1
ATOM 2053 C CA . GLY A 1 266 ? 8.332 -1.489 1.505 1.00 88.00 266 GLY A CA 1
ATOM 2054 C C . GLY A 1 266 ? 9.532 -2.378 1.153 1.00 88.00 266 GLY A C 1
ATOM 2055 O O . GLY A 1 266 ? 10.551 -1.867 0.693 1.00 88.00 266 GLY A O 1
ATOM 2056 N N . GLU A 1 267 ? 9.401 -3.705 1.247 1.00 86.19 267 GLU A N 1
ATOM 2057 C CA . GLU A 1 267 ? 10.387 -4.667 0.724 1.00 86.19 267 GLU A CA 1
ATOM 2058 C C . GLU A 1 267 ? 10.320 -4.846 -0.805 1.00 86.19 267 GLU A C 1
ATOM 2060 O O . GLU A 1 267 ? 11.254 -5.365 -1.426 1.00 86.19 267 GLU A O 1
ATOM 2065 N N . LEU A 1 268 ? 9.244 -4.385 -1.446 1.00 85.75 268 LEU A N 1
ATOM 2066 C CA . LEU A 1 268 ? 8.999 -4.595 -2.870 1.00 85.75 268 LEU A CA 1
ATOM 2067 C C . LEU A 1 268 ? 10.049 -3.920 -3.789 1.00 85.75 268 LEU A C 1
ATOM 2069 O O . LEU A 1 268 ? 10.526 -4.579 -4.722 1.00 85.75 268 LEU A O 1
ATOM 2073 N N . PRO A 1 269 ? 10.488 -2.663 -3.553 1.00 79.69 269 PRO A N 1
ATOM 2074 C CA . PRO A 1 269 ? 11.541 -2.041 -4.358 1.00 79.69 269 PRO A CA 1
ATOM 2075 C C . PRO A 1 269 ? 12.892 -2.784 -4.327 1.00 79.69 269 PRO A C 1
ATOM 2077 O O . PRO A 1 269 ? 13.387 -3.129 -5.406 1.00 79.69 269 PRO A O 1
ATOM 2080 N N . PRO A 1 270 ? 13.504 -3.096 -3.161 1.00 77.50 270 PRO A N 1
ATOM 2081 C CA . PRO A 1 270 ? 14.748 -3.859 -3.138 1.00 77.50 270 PRO A CA 1
ATOM 2082 C C . PRO A 1 270 ? 14.559 -5.292 -3.648 1.00 77.50 270 PRO A C 1
ATOM 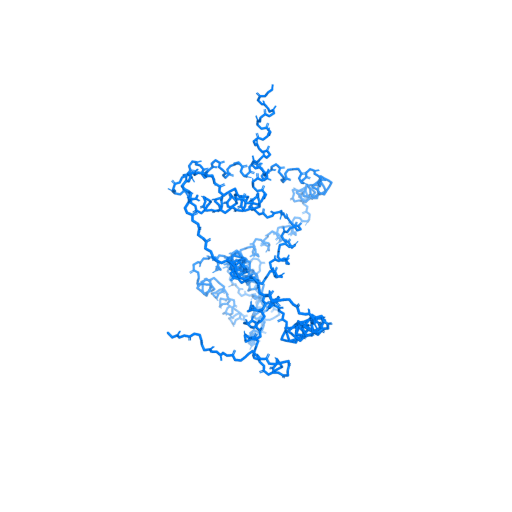2084 O O . PRO A 1 270 ? 15.473 -5.814 -4.285 1.00 77.50 270 PRO A O 1
ATOM 2087 N N . TYR A 1 271 ? 13.383 -5.908 -3.462 1.00 80.38 271 TYR A N 1
ATOM 2088 C CA . TYR A 1 271 ? 13.074 -7.218 -4.039 1.00 80.38 271 TYR A CA 1
ATOM 2089 C C . TYR A 1 271 ? 13.159 -7.203 -5.567 1.00 80.38 271 TYR A C 1
ATOM 2091 O O . TYR A 1 271 ? 13.848 -8.042 -6.148 1.00 80.38 271 TYR A O 1
ATOM 2099 N N . PHE A 1 272 ? 12.526 -6.235 -6.237 1.00 80.19 272 PHE A N 1
ATOM 2100 C CA . PHE A 1 272 ? 12.603 -6.139 -7.696 1.00 80.19 272 PHE A CA 1
ATOM 2101 C C . PHE A 1 272 ? 14.012 -5.815 -8.185 1.00 80.19 272 PHE A C 1
ATOM 2103 O O . PHE A 1 272 ? 14.453 -6.390 -9.181 1.00 80.19 272 PHE A O 1
ATOM 2110 N N . MET A 1 273 ? 14.752 -4.967 -7.467 1.00 73.81 273 MET A N 1
ATOM 2111 C CA . MET A 1 273 ? 16.148 -4.675 -7.801 1.00 73.81 273 MET A CA 1
ATOM 2112 C C . MET A 1 273 ? 17.042 -5.914 -7.667 1.00 73.81 273 MET A C 1
ATOM 2114 O O . MET A 1 273 ? 17.787 -6.239 -8.592 1.00 73.81 273 MET A O 1
ATOM 2118 N N . ALA A 1 274 ? 16.946 -6.641 -6.551 1.00 75.38 274 ALA A N 1
ATOM 2119 C CA . ALA A 1 274 ? 17.713 -7.860 -6.311 1.00 75.38 274 ALA A CA 1
ATOM 2120 C C . ALA A 1 274 ? 17.313 -8.986 -7.276 1.00 75.38 274 ALA A C 1
ATOM 2122 O O . ALA A 1 274 ? 18.177 -9.698 -7.790 1.00 75.38 274 ALA A O 1
ATOM 2123 N N . LYS A 1 275 ? 16.016 -9.124 -7.581 1.00 73.50 275 LYS A N 1
ATOM 2124 C CA . LYS A 1 275 ? 15.502 -10.092 -8.558 1.00 73.50 275 LYS A CA 1
ATOM 2125 C C . LYS A 1 275 ? 16.021 -9.788 -9.962 1.00 73.50 275 LYS A C 1
ATOM 2127 O O . LYS A 1 275 ? 16.538 -10.695 -10.608 1.00 73.50 275 LYS A O 1
ATOM 2132 N N . ALA A 1 276 ? 15.963 -8.530 -10.402 1.00 70.56 276 ALA A N 1
ATOM 2133 C CA . ALA A 1 276 ? 16.508 -8.107 -11.692 1.00 70.56 276 ALA A CA 1
ATOM 2134 C C . ALA A 1 276 ? 18.028 -8.332 -11.776 1.00 70.56 276 ALA A C 1
ATOM 2136 O O . ALA A 1 276 ? 18.525 -8.816 -12.792 1.00 70.56 276 ALA A O 1
ATOM 2137 N N . ALA A 1 277 ? 18.769 -8.053 -10.697 1.00 68.31 277 ALA A N 1
ATOM 2138 C CA . ALA A 1 277 ? 20.211 -8.289 -10.634 1.00 68.31 277 ALA A CA 1
ATOM 2139 C C . ALA A 1 277 ? 20.573 -9.785 -10.680 1.00 68.31 277 ALA A C 1
ATOM 2141 O O . ALA A 1 277 ? 21.469 -10.172 -11.428 1.00 68.31 277 ALA A O 1
ATOM 2142 N N . ARG A 1 278 ? 19.854 -10.641 -9.936 1.00 67.12 278 ARG A N 1
ATOM 2143 C CA . ARG A 1 278 ? 20.053 -12.102 -9.948 1.00 67.12 278 ARG A CA 1
ATOM 2144 C C . ARG A 1 278 ? 19.768 -12.697 -11.326 1.00 67.12 278 ARG A C 1
ATOM 2146 O O . ARG A 1 278 ? 20.542 -13.524 -11.795 1.00 67.12 278 ARG A O 1
ATOM 2153 N N . LEU A 1 279 ? 18.682 -12.267 -11.965 1.00 54.66 279 LEU A N 1
ATOM 2154 C CA . LEU A 1 279 ? 18.308 -12.718 -13.308 1.00 54.66 279 LEU A CA 1
ATOM 2155 C C . LEU A 1 279 ? 19.281 -12.209 -14.380 1.00 54.66 279 LEU A C 1
ATOM 2157 O O . LEU A 1 279 ? 19.575 -12.929 -15.319 1.00 54.66 279 LEU A O 1
ATOM 2161 N N . SER A 1 280 ? 19.870 -11.023 -14.199 1.00 59.41 280 SER A N 1
ATOM 2162 C CA . SER A 1 280 ? 20.918 -10.514 -15.102 1.00 59.41 280 SER A CA 1
ATOM 2163 C C . SER A 1 280 ? 22.269 -11.231 -14.941 1.00 59.41 280 SER A C 1
ATOM 2165 O O . SER A 1 280 ? 23.122 -11.137 -15.821 1.00 59.41 280 SER A O 1
ATOM 2167 N N . GLY A 1 281 ? 22.496 -11.901 -13.805 1.00 53.03 281 GLY A N 1
ATOM 2168 C CA . GLY A 1 281 ? 23.732 -12.627 -13.496 1.00 53.03 281 GLY A CA 1
ATOM 2169 C C . GLY A 1 281 ? 23.684 -14.133 -13.775 1.00 53.03 281 GLY A C 1
ATOM 2170 O O . GLY A 1 281 ? 24.730 -14.777 -13.740 1.00 53.03 281 GLY A O 1
ATOM 2171 N N . ASN A 1 282 ? 22.504 -14.699 -14.042 1.00 46.12 282 ASN A N 1
ATOM 2172 C CA . ASN A 1 282 ? 22.320 -16.115 -14.341 1.00 46.12 282 ASN A CA 1
ATOM 2173 C C . ASN A 1 282 ? 21.894 -16.259 -15.812 1.00 46.12 282 ASN A C 1
ATOM 2175 O O . ASN A 1 282 ? 20.906 -15.665 -16.220 1.00 46.12 282 ASN A O 1
ATOM 2179 N N . GLU A 1 283 ? 22.629 -17.040 -16.610 1.00 48.16 283 GLU A N 1
ATOM 2180 C CA . GLU A 1 283 ? 22.418 -17.221 -18.065 1.00 48.16 283 GLU A CA 1
ATOM 2181 C C . GLU A 1 283 ? 21.104 -17.958 -18.435 1.00 48.16 283 GLU A C 1
ATOM 2183 O O . GLU A 1 283 ? 20.935 -18.417 -19.568 1.00 48.16 283 GLU A O 1
ATOM 2188 N N . ASP A 1 284 ? 20.176 -18.111 -17.488 1.00 48.12 284 ASP A N 1
ATOM 2189 C CA . ASP A 1 284 ? 18.896 -18.789 -17.674 1.00 48.12 284 ASP A CA 1
ATOM 2190 C C . ASP A 1 284 ? 17.902 -17.826 -18.353 1.00 48.12 284 ASP A C 1
ATOM 2192 O O . ASP A 1 284 ? 17.095 -17.153 -17.717 1.00 48.12 284 ASP A O 1
ATOM 2196 N N . LEU A 1 285 ? 18.004 -17.764 -19.684 1.00 48.97 285 LEU A N 1
ATOM 2197 C CA . LEU A 1 285 ? 17.189 -16.945 -20.593 1.00 48.97 285 LEU A CA 1
ATOM 2198 C C . LEU A 1 285 ? 15.670 -17.186 -20.486 1.00 48.97 285 LEU A C 1
ATOM 2200 O O . LEU A 1 285 ? 14.918 -16.307 -20.876 1.00 48.97 285 LEU A O 1
ATOM 2204 N N . GLU A 1 286 ? 15.211 -18.320 -19.948 1.00 49.34 286 GLU A N 1
ATOM 2205 C CA . GLU A 1 286 ? 13.774 -18.646 -19.835 1.00 49.34 286 GLU A CA 1
ATOM 2206 C C . GLU A 1 286 ? 13.055 -17.774 -18.779 1.00 49.34 286 GLU A C 1
ATOM 2208 O O . GLU A 1 286 ? 11.958 -17.287 -19.036 1.00 49.34 286 GLU A O 1
ATOM 2213 N N . ASP A 1 287 ? 13.692 -17.483 -17.634 1.00 47.91 287 ASP A N 1
ATOM 2214 C CA . ASP A 1 287 ? 13.131 -16.579 -16.608 1.00 47.91 287 ASP A CA 1
ATOM 2215 C C . ASP A 1 287 ? 13.224 -15.100 -17.042 1.00 47.91 287 ASP A C 1
ATOM 2217 O O . ASP A 1 287 ? 12.443 -14.252 -16.597 1.00 47.91 287 ASP A O 1
ATOM 2221 N N . LEU A 1 288 ? 14.217 -14.783 -17.885 1.00 50.69 288 LEU A N 1
ATOM 2222 C CA . LEU A 1 288 ? 14.366 -13.474 -18.517 1.00 50.69 288 LEU A CA 1
ATOM 2223 C C . LEU A 1 288 ? 13.278 -13.275 -19.569 1.00 50.69 288 LEU A C 1
ATOM 2225 O O . LEU A 1 288 ? 12.675 -12.217 -19.565 1.00 50.69 288 LEU A O 1
ATOM 2229 N N . GLU A 1 289 ? 12.991 -14.279 -20.400 1.00 52.59 289 GLU A N 1
ATOM 2230 C CA . GLU A 1 289 ? 11.906 -14.258 -21.386 1.00 52.59 289 GLU A CA 1
ATOM 2231 C C . GLU A 1 289 ? 10.532 -14.184 -20.707 1.00 52.59 289 GLU A C 1
ATOM 2233 O O . GLU A 1 289 ? 9.706 -13.407 -21.154 1.00 52.59 289 GLU A O 1
ATOM 2238 N N . GLU A 1 290 ? 10.276 -14.872 -19.586 1.00 57.06 290 GLU A N 1
ATOM 2239 C CA . GLU A 1 290 ? 8.992 -14.748 -18.867 1.00 57.06 290 GLU A CA 1
ATOM 2240 C C . GLU A 1 290 ? 8.826 -13.367 -18.201 1.00 57.06 290 GLU A C 1
ATOM 2242 O O . GLU A 1 290 ? 7.752 -12.759 -18.250 1.00 57.06 290 GLU A O 1
ATOM 2247 N N . LEU A 1 291 ? 9.893 -12.821 -17.600 1.00 56.66 291 LEU A N 1
ATOM 2248 C CA . LEU A 1 291 ? 9.873 -11.466 -17.044 1.00 56.66 291 LEU A CA 1
ATOM 2249 C C . LEU A 1 291 ? 9.821 -10.404 -18.150 1.00 56.66 291 LEU A C 1
ATOM 2251 O O . LEU A 1 291 ? 9.104 -9.421 -17.993 1.00 56.66 291 LEU A O 1
ATOM 2255 N N . GLU A 1 292 ? 10.545 -10.592 -19.253 1.00 55.94 292 GLU A N 1
ATOM 2256 C CA . GLU A 1 292 ? 10.473 -9.752 -20.446 1.00 55.94 292 GLU A CA 1
ATOM 2257 C C . GLU A 1 292 ? 9.092 -9.852 -21.072 1.00 55.94 292 GLU A C 1
ATOM 2259 O O . GLU A 1 292 ? 8.557 -8.813 -21.379 1.00 55.94 292 GLU A O 1
ATOM 2264 N N . GLU A 1 293 ? 8.431 -11.004 -21.150 1.00 60.75 293 GLU A N 1
ATOM 2265 C CA . GLU A 1 293 ? 7.055 -11.126 -21.649 1.00 60.75 293 GLU A CA 1
ATOM 2266 C C . GLU A 1 293 ? 6.041 -10.417 -20.736 1.00 60.75 293 GLU A C 1
ATOM 2268 O O . GLU A 1 293 ? 5.095 -9.789 -21.224 1.00 60.75 293 GLU A O 1
ATOM 2273 N N . LEU A 1 294 ? 6.231 -10.471 -19.411 1.00 59.50 294 LEU A N 1
ATOM 2274 C CA . LEU A 1 294 ? 5.417 -9.718 -18.448 1.00 59.50 294 LEU A CA 1
ATOM 2275 C C . LEU A 1 294 ? 5.695 -8.209 -18.519 1.00 59.50 294 LEU A C 1
ATOM 2277 O O . LEU A 1 294 ? 4.764 -7.408 -18.449 1.00 59.50 294 LEU A O 1
ATOM 2281 N N . MET A 1 295 ? 6.954 -7.813 -18.711 1.00 52.06 295 MET A N 1
ATOM 2282 C CA . MET A 1 295 ? 7.365 -6.418 -18.862 1.00 52.06 295 MET A CA 1
ATOM 2283 C C . MET A 1 295 ? 7.063 -5.860 -20.256 1.00 52.06 295 MET A C 1
ATOM 2285 O O . MET A 1 295 ? 6.774 -4.679 -20.364 1.00 52.06 295 MET A O 1
ATOM 2289 N N . GLU A 1 296 ? 7.074 -6.669 -21.311 1.00 48.50 296 GLU A N 1
ATOM 2290 C CA . GLU A 1 296 ? 6.838 -6.333 -22.723 1.00 48.50 296 GLU A CA 1
ATOM 2291 C C . GLU A 1 296 ? 5.340 -6.271 -23.018 1.00 48.50 296 GLU A C 1
ATOM 2293 O O . GLU A 1 296 ? 4.901 -5.421 -23.800 1.00 48.50 296 GLU A O 1
ATOM 2298 N N . LYS A 1 297 ? 4.532 -7.035 -22.266 1.00 50.62 297 LYS A N 1
ATOM 2299 C CA . LYS A 1 297 ? 3.106 -6.733 -22.081 1.00 50.62 297 LYS A CA 1
ATOM 2300 C C . LYS A 1 297 ? 2.868 -5.336 -21.493 1.00 50.62 297 LYS A C 1
ATOM 2302 O O . LYS A 1 297 ? 1.784 -4.794 -21.709 1.00 50.62 297 LYS A O 1
ATOM 2307 N N . GLU A 1 298 ? 3.858 -4.707 -20.847 1.00 53.25 298 GLU A N 1
ATOM 2308 C CA . GLU A 1 298 ? 3.739 -3.352 -20.288 1.00 53.25 298 GLU A CA 1
ATOM 2309 C C . GLU A 1 298 ? 4.631 -2.248 -20.921 1.00 53.25 298 GLU A C 1
ATOM 2311 O O . GLU A 1 298 ? 4.230 -1.083 -20.845 1.00 53.25 298 GLU A O 1
ATOM 2316 N N . LYS A 1 299 ? 5.767 -2.523 -21.594 1.00 36.81 299 LYS A N 1
ATOM 2317 C CA . LYS A 1 299 ? 6.601 -1.587 -22.405 1.00 36.81 299 LYS A CA 1
ATOM 2318 C C . LYS A 1 299 ? 7.866 -2.270 -23.001 1.00 36.81 299 LYS A C 1
ATOM 2320 O O . LYS A 1 299 ? 8.419 -3.169 -22.384 1.00 36.81 299 LYS A O 1
ATOM 2325 N N . PRO A 1 300 ? 8.411 -1.790 -24.145 1.00 38.94 300 PRO A N 1
ATOM 2326 C CA . PRO A 1 300 ? 9.595 -2.375 -24.798 1.00 38.94 300 PRO A CA 1
ATOM 2327 C C . PRO A 1 300 ? 10.917 -2.135 -24.034 1.00 38.94 300 PRO A C 1
ATOM 2329 O O . PRO A 1 300 ? 11.027 -1.134 -23.311 1.00 38.94 300 PRO A O 1
ATOM 2332 N N . PRO A 1 301 ? 11.962 -2.965 -24.265 1.00 44.75 301 PRO A N 1
ATOM 2333 C CA . PRO A 1 301 ? 13.235 -2.923 -23.544 1.00 44.75 301 PRO A CA 1
ATOM 2334 C C . PRO A 1 301 ? 13.852 -1.518 -23.520 1.00 44.75 301 PRO A C 1
ATOM 2336 O O . PRO A 1 301 ? 13.978 -0.822 -24.535 1.00 44.75 301 PRO A O 1
ATOM 2339 N N . THR A 1 302 ? 14.236 -1.081 -22.322 1.00 49.19 302 THR A N 1
ATOM 2340 C CA . THR A 1 302 ? 14.644 0.296 -21.980 1.00 49.19 302 THR A CA 1
ATOM 2341 C C . THR A 1 302 ? 15.826 0.821 -22.804 1.00 49.19 302 THR A C 1
ATOM 2343 O O . THR A 1 302 ? 15.921 2.025 -23.050 1.00 49.19 302 THR A O 1
ATOM 2346 N N . CYS A 1 303 ? 16.706 -0.055 -23.300 1.00 43.81 303 CYS A N 1
ATOM 2347 C CA . CYS A 1 303 ? 17.833 0.355 -24.140 1.00 43.81 303 CYS A CA 1
ATOM 2348 C C . CYS A 1 303 ? 17.430 0.612 -25.603 1.00 43.81 303 CYS A C 1
ATOM 2350 O O . CYS A 1 303 ? 17.780 1.655 -26.155 1.00 43.81 303 CYS A O 1
ATOM 2352 N N . LEU A 1 304 ? 16.634 -0.280 -26.205 1.00 45.06 304 LEU A N 1
ATOM 2353 C CA . LEU A 1 304 ? 16.135 -0.158 -27.584 1.00 45.06 304 LEU A CA 1
ATOM 2354 C C . LEU A 1 304 ? 15.082 0.948 -27.720 1.00 45.06 304 LEU A C 1
ATOM 2356 O O . LEU A 1 304 ? 15.069 1.692 -28.704 1.00 45.06 304 LEU A O 1
ATOM 2360 N N . SER A 1 305 ? 14.222 1.101 -26.710 1.00 50.62 305 SER A N 1
ATOM 2361 C CA . SER A 1 305 ? 13.163 2.110 -26.718 1.00 50.62 305 SER A CA 1
ATOM 2362 C C . SER A 1 305 ? 13.709 3.536 -26.713 1.00 50.62 305 SER A C 1
ATOM 2364 O O . SER A 1 305 ? 13.086 4.412 -27.305 1.00 50.62 305 SER A O 1
ATOM 2366 N N . TRP A 1 306 ? 14.865 3.788 -26.092 1.00 50.06 306 TRP A N 1
ATOM 2367 C CA . TRP A 1 306 ? 15.460 5.123 -26.046 1.00 50.06 306 TRP A CA 1
ATOM 2368 C C . TRP A 1 306 ? 16.182 5.489 -27.343 1.00 50.06 306 TRP A C 1
ATOM 2370 O O . TRP A 1 306 ? 16.014 6.598 -27.833 1.00 50.06 306 TRP A O 1
ATOM 2380 N N . THR A 1 307 ? 16.930 4.567 -27.958 1.00 50.41 307 THR A N 1
ATOM 2381 C CA . THR A 1 307 ? 17.591 4.818 -29.254 1.00 50.41 307 THR A CA 1
ATOM 2382 C C . THR A 1 307 ? 16.556 5.066 -30.352 1.00 50.41 307 THR A C 1
ATOM 2384 O O . THR A 1 307 ? 16.706 5.990 -31.149 1.00 50.41 307 THR A O 1
ATOM 2387 N N . ARG A 1 308 ? 15.440 4.322 -30.321 1.00 49.72 308 ARG A N 1
ATOM 2388 C CA . ARG A 1 308 ? 14.281 4.548 -31.195 1.00 49.72 308 ARG A CA 1
ATOM 2389 C C . ARG A 1 308 ? 13.597 5.892 -30.921 1.00 49.72 308 ARG A C 1
ATOM 2391 O O . ARG A 1 308 ? 13.272 6.605 -31.864 1.00 49.72 308 ARG A O 1
ATOM 2398 N N . ARG A 1 309 ? 13.418 6.269 -29.649 1.00 55.81 309 ARG A N 1
ATOM 2399 C CA . ARG A 1 309 ? 12.825 7.560 -29.248 1.00 55.81 309 ARG A CA 1
ATOM 2400 C C . ARG A 1 309 ? 13.723 8.758 -29.571 1.00 55.81 309 ARG A C 1
ATOM 2402 O O . ARG A 1 309 ? 13.217 9.770 -30.029 1.00 55.81 309 ARG A O 1
ATOM 2409 N N . ASN A 1 310 ? 15.038 8.634 -29.420 1.00 52.31 310 ASN A N 1
ATOM 2410 C CA . ASN A 1 310 ? 16.015 9.666 -29.773 1.00 52.31 310 ASN A CA 1
ATOM 2411 C C . ASN A 1 310 ? 16.133 9.834 -31.300 1.00 52.31 310 ASN A C 1
ATOM 2413 O O . ASN A 1 310 ? 16.243 10.953 -31.793 1.00 52.31 310 ASN A O 1
ATOM 2417 N N . TRP A 1 311 ? 16.029 8.743 -32.068 1.00 52.12 311 TRP A N 1
ATOM 2418 C CA . TRP A 1 311 ? 15.906 8.812 -33.527 1.00 52.12 311 TRP A CA 1
ATOM 2419 C C . TRP A 1 311 ? 14.620 9.537 -33.959 1.00 52.12 311 TRP A C 1
ATOM 2421 O O . TRP A 1 311 ? 14.705 10.463 -34.759 1.00 52.12 311 TRP A O 1
ATOM 2431 N N . LEU A 1 312 ? 13.471 9.205 -33.351 1.00 48.88 312 LEU A N 1
ATOM 2432 C CA . LEU A 1 312 ? 12.193 9.900 -33.579 1.00 48.88 312 LEU A CA 1
ATOM 2433 C C 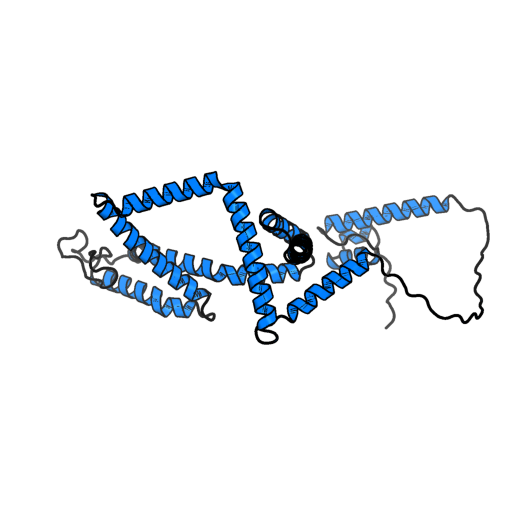. LEU A 1 312 ? 12.248 11.388 -33.195 1.00 48.88 312 LEU A C 1
ATOM 2435 O O . LEU A 1 312 ? 11.674 12.232 -33.874 1.00 48.88 312 LEU A O 1
ATOM 2439 N N . TRP A 1 313 ? 12.966 11.736 -32.126 1.00 52.81 313 TRP A N 1
ATOM 2440 C CA . TRP A 1 313 ? 13.149 13.129 -31.714 1.00 52.81 313 TRP A CA 1
ATOM 2441 C C . TRP A 1 313 ? 14.015 13.901 -32.717 1.00 52.81 313 TRP A C 1
ATOM 2443 O O . TRP A 1 313 ? 13.680 15.018 -33.102 1.00 52.81 313 TRP A O 1
ATOM 2453 N N . LYS A 1 314 ? 15.104 13.285 -33.200 1.00 52.28 314 LYS A N 1
ATOM 2454 C CA . LYS A 1 314 ? 15.983 13.855 -34.233 1.00 52.28 314 LYS A CA 1
ATOM 2455 C C . LYS A 1 314 ? 15.330 13.956 -35.611 1.00 52.28 314 LYS A C 1
ATOM 2457 O O . LYS A 1 314 ? 15.793 14.775 -36.402 1.00 52.28 314 LYS A O 1
ATOM 2462 N N . SER A 1 315 ? 14.343 13.122 -35.936 1.00 48.28 315 SER A N 1
ATOM 2463 C CA . SER A 1 315 ? 13.570 13.248 -37.177 1.00 48.28 315 SER A CA 1
ATOM 2464 C C . SER A 1 315 ? 12.526 14.357 -37.053 1.00 48.28 315 SER A C 1
ATOM 2466 O O . SER A 1 315 ? 12.505 15.251 -37.889 1.00 48.28 315 SER A O 1
ATOM 2468 N N . TRP A 1 316 ? 11.778 14.394 -35.946 1.00 42.91 316 TRP A N 1
ATOM 2469 C CA . TRP A 1 316 ? 10.738 15.401 -35.702 1.00 42.91 316 TRP A CA 1
ATOM 2470 C C . TRP A 1 316 ? 11.287 16.838 -35.644 1.00 42.91 316 TRP A C 1
ATOM 2472 O O . TRP A 1 316 ? 10.706 17.761 -36.214 1.00 42.91 316 TRP A O 1
ATOM 2482 N N . TRP A 1 317 ? 12.458 17.033 -35.025 1.00 41.72 317 TRP A N 1
ATOM 2483 C CA . TRP A 1 317 ? 13.146 18.334 -35.003 1.00 41.72 317 TRP A CA 1
ATOM 2484 C C . TRP A 1 317 ? 13.643 18.771 -36.390 1.00 41.72 317 TRP A C 1
ATOM 2486 O O . TRP A 1 317 ? 13.784 19.959 -36.653 1.00 41.72 317 TRP A O 1
ATOM 2496 N N . ARG A 1 318 ? 13.924 17.814 -37.280 1.00 42.34 318 ARG A N 1
ATOM 2497 C CA . ARG A 1 318 ? 14.431 18.073 -38.633 1.00 42.34 318 ARG A CA 1
ATOM 2498 C C . ARG A 1 318 ? 13.307 18.441 -39.603 1.00 42.34 318 ARG A C 1
ATOM 2500 O O . ARG A 1 318 ? 13.546 19.258 -40.476 1.00 42.34 318 ARG A O 1
ATOM 2507 N N . GLU A 1 319 ? 12.111 17.889 -39.402 1.00 40.53 319 GLU A N 1
ATOM 2508 C CA . GLU A 1 319 ? 10.885 18.246 -40.138 1.00 40.53 319 GLU A CA 1
ATOM 2509 C C . GLU A 1 319 ? 10.233 19.544 -39.644 1.00 40.53 319 GLU A C 1
ATOM 2511 O O . GLU A 1 319 ? 9.540 20.198 -40.407 1.00 40.53 319 GLU A O 1
ATOM 2516 N N . SER A 1 320 ? 10.455 19.950 -38.389 1.00 39.50 320 SER A N 1
ATOM 2517 C CA . SER A 1 320 ? 9.932 21.227 -37.862 1.00 39.50 320 SER A CA 1
ATOM 2518 C C . SER A 1 320 ? 10.824 22.438 -38.183 1.00 39.50 320 SER A C 1
ATOM 2520 O O . SER A 1 320 ? 10.426 23.574 -37.942 1.00 39.50 320 SER A O 1
ATOM 2522 N N . ALA A 1 321 ? 12.046 22.200 -38.669 1.00 43.47 321 ALA A N 1
ATOM 2523 C CA . ALA A 1 321 ? 13.032 23.225 -39.027 1.00 43.47 321 ALA A CA 1
ATOM 2524 C C . ALA A 1 321 ? 13.168 23.430 -40.553 1.00 43.47 321 ALA A C 1
ATOM 2526 O O . ALA A 1 321 ? 14.086 24.124 -40.994 1.00 43.47 321 ALA A O 1
ATOM 2527 N N . SER A 1 322 ? 12.274 22.815 -41.333 1.00 37.88 322 SER A N 1
ATOM 2528 C CA . SER A 1 322 ? 12.097 22.953 -42.786 1.00 37.88 322 SER A CA 1
ATOM 2529 C C . SER A 1 322 ? 10.721 23.521 -43.088 1.00 37.88 322 SER A C 1
ATOM 2531 O O . SER A 1 322 ? 10.635 24.417 -43.952 1.00 37.88 322 SER A O 1
#

Organism: Amblyomma triste (NCBI:txid251400)

Nearest PDB structures (foldseek):
  1zbh-assembly1_D  TM=9.218E-01  e=1.748E+00  Homo sapiens